Protein AF-A0A972JP50-F1 (afdb_monomer_lite)

Sequence (193 aa):
MHAWQLGQGEERIYRERMLDMGLFLNPLVVIGPYPIAALDPLHLPSHTYGLDEPPHYVSWYNQLKQEFVAARLLFHEAIEGSPFEDRGRRFADDGTQLIDTLDYPEFSIGVEKLRFSFRAAYGLLDKLAGFLNTYFKLERRPNQVGLRGIWYTDTRCRDTLASPFENRPNLALRGLYWLSFDILGHKGRSDLC

Foldseek 3Di:
DPALDQDDDPSNVLLQVCLQVLLECAPCSVVGSGSVRSYNPDDDPDDDDDPPGPPVLRVLVVVLRVLSVQLSVLLCQLPPDDPPVPPDADPVCPPPDDDDPVPPDDDHSSVVSNVVSVVSVQVSQQSVQVSLCVVVVLVDDSVLRGLQQSQANDSQQRPHGDPVNPPDPDPVVVVSNVVSCVVVNDDPGDPVD

pLDDT: mean 85.4, std 12.18, range [41.5, 98.19]

Secondary structure (DSSP, 8-state):
-------STHHHHHHHHHHHTT-SS-GGGGG---GGGSS----PPP----TT---HHHHHHHHHHHHHHHHHHHHHHHH-SS-GGG-PPPTTTTT------SS----SHHHHHHHHHHHHHHHHHHHHHHHHHHHTT----GGG-STTTTTBSSTTT--SB-TTTTT---HHHHHHHHHHHHHH------TT-

Radius of gyration: 20.79 Å; chains: 1; bounding box: 61×38×58 Å

Structure (mmCIF, N/CA/C/O backbone):
data_AF-A0A972JP50-F1
#
_entry.id   AF-A0A972JP50-F1
#
loop_
_atom_site.group_PDB
_atom_site.id
_atom_site.type_symbol
_atom_site.label_atom_id
_atom_site.label_alt_id
_atom_site.label_comp_id
_atom_site.label_asym_id
_atom_site.label_entity_id
_atom_site.label_seq_id
_atom_site.pdbx_PDB_ins_code
_atom_site.Cartn_x
_atom_site.Cartn_y
_atom_site.Cartn_z
_atom_site.occupancy
_atom_site.B_iso_or_equiv
_atom_site.auth_seq_id
_atom_site.auth_comp_id
_atom_site.auth_asym_id
_atom_site.auth_atom_id
_atom_site.pdbx_PDB_model_num
ATOM 1 N N . MET A 1 1 ? 17.670 -14.594 25.814 1.00 41.50 1 MET A N 1
ATOM 2 C CA . MET A 1 1 ? 17.067 -14.216 24.518 1.00 41.50 1 MET A CA 1
ATOM 3 C C . MET A 1 1 ? 15.830 -13.399 24.821 1.00 41.50 1 MET A C 1
ATOM 5 O O . MET A 1 1 ? 14.880 -13.957 25.354 1.00 41.50 1 MET A O 1
ATOM 9 N N . HIS A 1 2 ? 15.866 -12.084 24.601 1.00 48.12 2 HIS A N 1
ATOM 10 C CA . HIS A 1 2 ? 14.670 -11.258 24.750 1.00 48.12 2 HIS A CA 1
ATOM 11 C C . HIS A 1 2 ? 13.636 -11.742 23.731 1.00 48.12 2 HIS A C 1
ATOM 13 O O . HIS A 1 2 ? 13.900 -11.731 22.531 1.00 48.12 2 HIS A O 1
ATOM 19 N N . ALA A 1 3 ? 12.514 -12.260 24.228 1.00 59.72 3 ALA A N 1
ATOM 20 C CA . ALA A 1 3 ? 11.386 -12.652 23.400 1.00 59.72 3 ALA A CA 1
ATOM 21 C C . ALA A 1 3 ? 10.947 -11.448 22.556 1.00 59.72 3 ALA A C 1
ATOM 23 O O . ALA A 1 3 ? 10.990 -10.316 23.033 1.00 59.72 3 ALA A O 1
ATOM 24 N N . TRP A 1 4 ? 10.546 -11.685 21.311 1.00 72.12 4 TRP A N 1
ATOM 25 C CA . TRP A 1 4 ? 9.983 -10.671 20.423 1.00 72.12 4 TRP A CA 1
ATOM 26 C C . TRP A 1 4 ? 8.674 -10.151 21.033 1.00 72.12 4 TRP A C 1
ATOM 28 O O . TRP A 1 4 ? 7.616 -10.743 20.848 1.00 72.12 4 TRP A O 1
ATOM 38 N N . GLN A 1 5 ? 8.763 -9.114 21.866 1.00 80.94 5 GLN A N 1
ATOM 39 C CA . GLN A 1 5 ? 7.619 -8.561 22.584 1.00 80.94 5 GLN A CA 1
ATOM 40 C C . GLN A 1 5 ? 6.792 -7.686 21.639 1.00 80.94 5 GLN A C 1
ATOM 42 O O . GLN A 1 5 ? 7.334 -6.875 20.890 1.00 80.94 5 GLN A O 1
ATOM 47 N N . LEU A 1 6 ? 5.470 -7.832 21.707 1.00 88.19 6 LEU A N 1
ATOM 48 C CA . LEU A 1 6 ? 4.508 -7.070 20.903 1.00 88.19 6 LEU A CA 1
ATOM 49 C C . LEU A 1 6 ? 4.173 -5.694 21.508 1.00 88.19 6 LEU A C 1
ATOM 51 O O . LEU A 1 6 ? 3.247 -5.040 21.051 1.00 88.19 6 LEU A O 1
ATOM 55 N N . GLY A 1 7 ? 4.916 -5.247 22.522 1.00 90.00 7 GLY A N 1
ATOM 56 C CA . GLY A 1 7 ? 4.611 -4.025 23.266 1.00 90.00 7 GLY A CA 1
ATOM 57 C C . GLY A 1 7 ? 3.567 -4.243 24.366 1.00 90.00 7 GLY A C 1
ATOM 58 O O . GLY A 1 7 ? 3.364 -5.367 24.841 1.00 90.00 7 GLY A O 1
ATOM 59 N N . GLN A 1 8 ? 2.932 -3.154 24.806 1.00 89.81 8 GLN A N 1
ATOM 60 C CA . GLN A 1 8 ? 1.919 -3.131 25.871 1.00 89.81 8 GLN A CA 1
ATOM 61 C C . GLN A 1 8 ? 0.743 -2.218 25.488 1.00 89.81 8 GLN A C 1
ATOM 63 O O . GLN A 1 8 ? 0.894 -1.338 24.644 1.00 89.81 8 GLN A O 1
ATOM 68 N N . GLY A 1 9 ? -0.422 -2.418 26.116 1.00 91.44 9 GLY A N 1
ATOM 69 C CA . GLY A 1 9 ? -1.619 -1.602 25.870 1.00 91.44 9 GLY A CA 1
ATOM 70 C C . GLY A 1 9 ? -2.032 -1.586 24.395 1.00 91.44 9 GLY A C 1
ATOM 71 O O . GLY A 1 9 ? -2.027 -2.629 23.741 1.00 91.44 9 GLY A O 1
ATOM 72 N N . GLU A 1 10 ? -2.325 -0.393 23.877 1.00 89.25 10 GLU A N 1
ATOM 73 C CA . GLU A 1 10 ? -2.725 -0.148 22.482 1.00 89.25 10 GLU A CA 1
ATOM 74 C C . GLU A 1 10 ? -1.715 -0.700 21.464 1.00 89.25 10 GLU A C 1
ATOM 76 O O . GLU A 1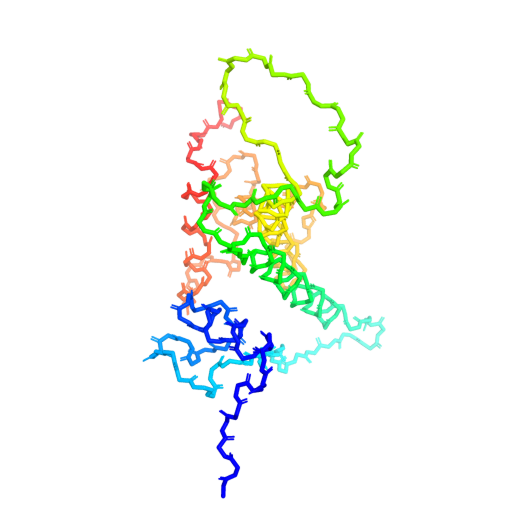 10 ? -2.100 -1.294 20.461 1.00 89.25 10 GLU A O 1
ATOM 81 N N . GLU A 1 11 ? -0.406 -0.592 21.733 1.00 91.56 11 GLU A N 1
ATOM 82 C CA . GLU A 1 11 ? 0.620 -1.103 20.814 1.00 91.56 11 GLU A CA 1
ATOM 83 C C . GLU A 1 11 ? 0.496 -2.618 20.627 1.00 91.56 11 GLU A C 1
ATOM 85 O O . GLU A 1 11 ? 0.613 -3.124 19.508 1.00 91.56 11 GLU A O 1
ATOM 90 N N . ARG A 1 12 ? 0.224 -3.342 21.716 1.00 93.44 12 ARG A N 1
ATOM 91 C CA . ARG A 1 12 ? 0.052 -4.792 21.672 1.00 93.44 12 ARG A CA 1
ATOM 92 C C . ARG A 1 12 ? -1.181 -5.175 20.867 1.00 93.44 12 ARG A C 1
ATOM 94 O O . ARG A 1 12 ? -1.077 -6.044 20.006 1.00 93.44 12 ARG A O 1
ATOM 101 N N . ILE A 1 13 ? -2.302 -4.496 21.105 1.00 92.81 13 ILE A N 1
ATOM 102 C CA . ILE A 1 13 ? -3.565 -4.722 20.388 1.00 92.81 13 ILE A CA 1
ATOM 103 C C . ILE A 1 13 ? -3.373 -4.470 18.888 1.00 92.81 13 ILE A C 1
ATOM 105 O O . ILE A 1 13 ? -3.767 -5.293 18.058 1.00 92.81 13 ILE A O 1
ATOM 109 N N . TYR A 1 14 ? -2.715 -3.363 18.536 1.00 94.44 14 TYR A N 1
ATOM 110 C CA . TYR A 1 14 ? -2.347 -3.036 17.164 1.00 94.44 14 TYR A CA 1
ATOM 111 C C . TYR A 1 14 ? -1.494 -4.129 16.523 1.00 94.44 14 TYR A C 1
ATOM 113 O O . TYR A 1 14 ? -1.844 -4.643 15.457 1.00 94.44 14 TYR A O 1
ATOM 121 N N . ARG A 1 15 ? -0.381 -4.508 17.163 1.00 95.06 15 ARG A N 1
ATOM 122 C CA . ARG A 1 15 ? 0.554 -5.476 16.586 1.00 95.06 15 ARG A CA 1
ATOM 123 C C . ARG A 1 15 ? -0.056 -6.867 16.463 1.00 95.06 15 ARG A C 1
ATOM 125 O O . ARG A 1 15 ? 0.128 -7.471 15.415 1.00 95.06 15 ARG A O 1
ATOM 132 N N . GLU A 1 16 ? -0.783 -7.354 17.470 1.00 94.12 16 GLU A N 1
ATOM 133 C CA . GLU A 1 16 ? -1.477 -8.652 17.420 1.00 94.12 16 GLU A CA 1
ATOM 134 C C . GLU A 1 16 ? -2.475 -8.683 16.255 1.00 94.12 16 GLU A C 1
ATOM 136 O O . GLU A 1 16 ? -2.397 -9.558 15.396 1.00 94.12 16 GLU A O 1
ATOM 141 N N . ARG A 1 17 ? -3.331 -7.660 16.134 1.00 94.31 17 ARG A N 1
ATOM 142 C CA . ARG A 1 17 ? -4.344 -7.608 15.071 1.00 94.31 17 ARG A CA 1
ATOM 143 C C . ARG A 1 17 ? -3.736 -7.508 13.673 1.00 94.31 17 ARG A C 1
ATOM 145 O O . ARG A 1 17 ? -4.178 -8.194 12.755 1.00 94.31 17 ARG A O 1
ATOM 152 N N . MET A 1 18 ? -2.741 -6.639 13.485 1.00 95.94 18 MET A N 1
ATOM 153 C CA . MET A 1 18 ? -2.089 -6.488 12.179 1.00 95.94 18 MET A CA 1
ATOM 154 C C . MET A 1 18 ? -1.290 -7.734 11.799 1.00 95.94 18 MET A C 1
ATOM 156 O O . MET A 1 18 ? -1.181 -8.052 10.616 1.00 95.94 18 MET A O 1
ATOM 160 N N . LEU A 1 19 ? -0.754 -8.449 12.788 1.00 95.81 19 LEU A N 1
ATOM 161 C CA . LEU A 1 19 ? -0.034 -9.696 12.587 1.00 95.81 19 LEU A CA 1
ATOM 162 C C . LEU A 1 19 ? -0.978 -10.830 12.174 1.00 95.81 19 LEU A C 1
ATOM 164 O O . LEU A 1 19 ? -0.665 -11.532 11.215 1.00 95.81 19 LEU A O 1
ATOM 168 N N . ASP A 1 20 ? -2.146 -10.948 12.811 1.00 94.75 20 ASP A N 1
ATOM 169 C CA . ASP A 1 20 ? -3.191 -11.910 12.428 1.00 94.75 20 ASP A CA 1
ATOM 170 C C . ASP A 1 20 ? -3.683 -11.693 10.989 1.00 94.75 20 ASP A C 1
ATOM 172 O O . ASP A 1 20 ? -4.023 -12.642 10.285 1.00 94.75 20 ASP A O 1
ATOM 176 N N . MET A 1 21 ? -3.672 -10.442 10.521 1.00 94.94 21 MET A N 1
ATOM 177 C CA . MET A 1 21 ? -4.019 -10.072 9.145 1.00 94.94 21 MET A CA 1
ATOM 178 C C . MET A 1 21 ? -2.833 -10.143 8.166 1.00 94.94 21 MET A C 1
ATOM 180 O O . MET A 1 21 ? -3.004 -9.865 6.981 1.00 94.94 21 MET A O 1
ATOM 184 N N . GLY A 1 22 ? -1.625 -10.474 8.634 1.00 95.81 22 GLY A N 1
ATOM 185 C CA . GLY A 1 22 ? -0.418 -10.540 7.804 1.00 95.81 22 GLY A CA 1
ATOM 186 C C . GLY A 1 22 ? 0.060 -9.185 7.263 1.00 95.81 22 GLY A C 1
ATOM 187 O O . GLY A 1 22 ? 0.781 -9.133 6.269 1.00 95.81 22 GLY A O 1
ATOM 188 N N . LEU A 1 23 ? -0.317 -8.074 7.900 1.00 96.12 23 LEU A N 1
ATOM 189 C CA . LEU A 1 23 ? -0.060 -6.711 7.428 1.00 96.12 23 LEU A CA 1
ATOM 190 C C . LEU A 1 23 ? 1.298 -6.164 7.893 1.00 96.12 23 LEU A C 1
ATOM 192 O O . LEU A 1 23 ? 1.413 -5.004 8.267 1.00 96.12 23 LEU A O 1
ATOM 196 N N . PHE A 1 24 ? 2.361 -6.961 7.861 1.00 96.75 24 PHE A N 1
ATOM 197 C CA . PHE A 1 24 ? 3.725 -6.485 8.119 1.00 96.75 24 PHE A CA 1
ATOM 198 C C . PHE A 1 24 ? 4.611 -6.703 6.898 1.00 96.75 24 PHE A C 1
ATOM 200 O O . PHE A 1 24 ? 4.511 -7.725 6.222 1.00 96.75 24 PHE A O 1
ATOM 207 N N . LEU A 1 25 ? 5.520 -5.762 6.622 1.00 94.88 25 LEU A N 1
ATOM 208 C CA . LEU A 1 25 ? 6.544 -5.903 5.583 1.00 94.88 25 LEU A CA 1
ATOM 209 C C . LEU A 1 25 ? 7.676 -6.810 6.079 1.00 94.88 25 LEU A C 1
ATOM 211 O O . LEU A 1 25 ? 8.845 -6.417 6.143 1.00 94.88 25 LEU A O 1
ATOM 215 N N . ASN A 1 26 ? 7.310 -8.034 6.448 1.00 94.88 26 ASN A N 1
ATOM 216 C CA . ASN A 1 26 ? 8.193 -9.075 6.933 1.00 94.88 26 ASN A CA 1
ATOM 217 C C . ASN A 1 26 ? 7.859 -10.382 6.213 1.00 94.88 26 ASN A C 1
ATOM 219 O O . ASN A 1 26 ? 6.747 -10.874 6.368 1.00 94.88 26 ASN A O 1
ATOM 223 N N . PRO A 1 27 ? 8.795 -10.997 5.474 1.00 91.44 27 PRO A N 1
ATOM 224 C CA . PRO A 1 27 ? 8.545 -12.278 4.810 1.00 91.44 27 PRO A CA 1
ATOM 225 C C . PRO A 1 27 ? 8.040 -13.386 5.749 1.00 91.44 27 PRO A C 1
ATOM 227 O O . PRO A 1 27 ? 7.358 -14.306 5.302 1.00 91.44 27 PRO A O 1
ATOM 230 N N . LEU A 1 28 ? 8.333 -13.292 7.051 1.00 93.38 28 LEU A N 1
ATOM 231 C CA . LEU A 1 28 ? 7.876 -14.250 8.056 1.00 93.38 28 LEU A CA 1
ATOM 232 C C . LEU A 1 28 ? 6.357 -14.219 8.296 1.00 93.38 28 LEU A C 1
ATOM 234 O O . LEU A 1 28 ? 5.845 -15.155 8.898 1.00 93.38 28 LEU A O 1
ATOM 238 N N . VAL A 1 29 ? 5.606 -13.223 7.808 1.00 94.00 29 VAL A N 1
ATOM 239 C CA . VAL A 1 29 ? 4.131 -13.252 7.916 1.00 94.00 29 VAL A CA 1
ATOM 240 C C . VAL A 1 29 ? 3.513 -14.435 7.165 1.00 94.00 29 VAL A C 1
ATOM 242 O O . VAL A 1 29 ? 2.449 -14.912 7.541 1.00 94.00 29 VAL A O 1
ATOM 245 N N . VAL A 1 30 ? 4.196 -14.955 6.137 1.00 90.19 30 VAL A N 1
ATOM 246 C CA . VAL A 1 30 ? 3.706 -16.070 5.307 1.00 90.19 30 VAL A CA 1
ATOM 247 C C . VAL A 1 30 ? 3.638 -17.388 6.087 1.00 90.19 30 VAL A C 1
ATOM 249 O O . VAL A 1 30 ? 2.844 -18.259 5.747 1.00 90.19 30 VAL A O 1
ATOM 252 N N . ILE A 1 31 ? 4.459 -17.549 7.129 1.00 92.25 31 ILE A N 1
ATOM 253 C CA . ILE A 1 31 ? 4.502 -18.783 7.929 1.00 92.25 31 ILE A CA 1
ATOM 254 C C . ILE A 1 31 ? 3.547 -18.759 9.131 1.00 92.25 31 ILE A C 1
ATOM 256 O O . ILE A 1 31 ? 3.319 -19.808 9.728 1.00 92.25 31 ILE A O 1
ATOM 260 N N . GLY A 1 32 ? 2.990 -17.598 9.486 1.00 90.56 32 GLY A N 1
ATOM 261 C CA . GLY A 1 32 ? 2.004 -17.452 10.558 1.00 90.56 32 GLY A CA 1
ATOM 262 C C . GLY A 1 32 ? 2.223 -16.224 11.452 1.00 90.56 32 GLY A C 1
ATOM 263 O O . GLY A 1 32 ? 3.230 -15.520 11.312 1.00 90.56 32 GLY A O 1
ATOM 264 N N . PRO A 1 33 ? 1.303 -15.973 12.404 1.00 93.19 33 PRO A N 1
ATOM 265 C CA . PRO A 1 33 ? 1.302 -14.788 13.260 1.00 93.19 33 PRO A CA 1
ATOM 266 C C . PRO A 1 33 ? 2.293 -14.915 14.430 1.00 93.19 33 PRO A C 1
ATOM 268 O O . PRO A 1 33 ? 1.947 -14.828 15.607 1.00 93.19 33 PRO A O 1
ATOM 271 N N . TYR A 1 34 ? 3.568 -15.149 14.119 1.00 94.19 34 TYR A N 1
ATOM 272 C CA . TYR A 1 34 ? 4.623 -15.217 15.128 1.00 94.19 34 TYR A CA 1
ATOM 273 C C . TYR A 1 34 ? 5.101 -13.812 15.509 1.00 94.19 34 TYR A C 1
ATOM 275 O O . TYR A 1 34 ? 5.350 -13.006 14.613 1.00 94.19 34 TYR A O 1
ATOM 283 N N . PRO A 1 35 ? 5.350 -13.504 16.797 1.00 94.31 35 PRO A N 1
ATOM 284 C CA . PRO A 1 35 ? 5.738 -12.153 17.213 1.00 94.31 35 PRO A CA 1
ATOM 285 C C . PRO A 1 35 ? 6.988 -11.571 16.530 1.00 94.31 35 PRO A C 1
ATOM 287 O O . PRO A 1 35 ? 7.101 -10.358 16.373 1.00 94.31 35 PRO A O 1
ATOM 290 N N . ILE A 1 36 ? 7.907 -12.421 16.056 1.00 93.62 36 ILE A N 1
ATOM 291 C CA . ILE A 1 36 ? 9.072 -12.016 15.247 1.00 93.62 36 ILE A CA 1
ATOM 292 C C . ILE A 1 36 ? 8.685 -11.370 13.902 1.00 93.62 36 ILE A C 1
ATOM 294 O O . ILE A 1 36 ? 9.459 -10.601 13.332 1.00 93.62 36 ILE A O 1
ATOM 298 N N . ALA A 1 37 ? 7.490 -11.669 13.388 1.00 94.88 37 ALA A N 1
ATOM 299 C CA . ALA A 1 37 ? 6.976 -11.136 12.136 1.00 94.88 37 ALA A CA 1
ATOM 300 C C . ALA A 1 37 ? 6.311 -9.753 12.288 1.00 94.88 37 ALA A C 1
ATOM 302 O O . ALA A 1 37 ? 6.106 -9.083 11.281 1.00 94.88 37 ALA A O 1
ATOM 303 N N . ALA A 1 38 ? 6.050 -9.278 13.516 1.00 95.31 38 ALA A N 1
ATOM 304 C CA . ALA A 1 38 ? 5.397 -7.991 13.803 1.00 95.31 38 ALA A CA 1
ATOM 305 C C . ALA A 1 38 ? 6.344 -6.775 13.696 1.00 95.31 38 ALA A C 1
ATOM 307 O O . ALA A 1 38 ? 6.401 -5.922 14.586 1.00 95.31 38 ALA A O 1
ATOM 308 N N . LEU A 1 39 ? 7.136 -6.729 12.624 1.00 93.25 39 LEU A N 1
ATOM 309 C CA . LEU A 1 39 ? 8.136 -5.703 12.313 1.00 93.25 39 LEU A CA 1
ATOM 310 C C . LEU A 1 39 ? 8.134 -5.437 10.802 1.00 93.25 39 LEU A C 1
ATOM 312 O O . LEU A 1 39 ? 7.674 -6.274 10.040 1.00 93.25 39 LEU A O 1
ATOM 316 N N . ASP A 1 40 ? 8.726 -4.334 10.341 1.00 94.44 40 ASP A N 1
ATOM 317 C CA . ASP A 1 40 ? 8.854 -4.019 8.905 1.00 94.44 40 ASP A CA 1
ATOM 318 C C . ASP A 1 40 ? 10.334 -4.018 8.440 1.00 94.44 40 ASP A C 1
ATOM 320 O O . ASP A 1 40 ? 10.851 -2.979 7.998 1.00 94.44 40 ASP A O 1
ATOM 324 N N . PRO A 1 41 ? 11.070 -5.149 8.558 1.00 92.19 41 PRO A N 1
ATOM 325 C CA . PRO A 1 41 ? 12.515 -5.201 8.324 1.00 92.19 41 PRO A CA 1
ATOM 326 C C . PRO A 1 41 ? 12.908 -5.114 6.847 1.00 92.19 41 PRO A C 1
ATOM 328 O O . PRO A 1 41 ? 14.085 -4.909 6.557 1.00 92.19 41 PRO A O 1
ATOM 331 N N . LEU A 1 42 ? 11.962 -5.276 5.913 1.00 89.38 42 LEU A N 1
ATOM 332 C CA . LEU A 1 42 ? 12.261 -5.310 4.484 1.00 89.38 42 LEU A CA 1
ATOM 333 C C . LEU A 1 42 ? 13.047 -4.054 4.089 1.00 89.38 42 LEU A C 1
ATOM 335 O O . LEU A 1 42 ? 12.571 -2.931 4.283 1.00 89.38 42 LEU A O 1
ATOM 339 N N . HIS A 1 43 ? 14.230 -4.228 3.516 1.00 85.44 43 HIS A N 1
ATOM 340 C CA . HIS A 1 43 ? 15.067 -3.149 3.006 1.00 85.44 43 HIS A CA 1
ATOM 341 C C . HIS A 1 43 ? 15.440 -3.417 1.551 1.00 85.44 43 HIS A C 1
ATOM 343 O O . HIS A 1 43 ? 15.375 -4.550 1.071 1.00 85.44 43 HIS A O 1
ATOM 349 N N . LEU A 1 44 ? 15.845 -2.363 0.849 1.00 86.31 44 LEU A N 1
ATOM 350 C CA . LEU A 1 44 ? 16.344 -2.494 -0.509 1.00 86.31 44 LEU A CA 1
ATOM 351 C C . LEU A 1 44 ? 17.648 -3.325 -0.498 1.00 86.31 44 LEU A C 1
ATOM 353 O O . LEU A 1 44 ? 18.532 -3.028 0.314 1.00 86.31 44 LEU A O 1
ATOM 357 N N . PRO A 1 45 ? 17.795 -4.355 -1.354 1.00 84.06 45 PRO A N 1
ATOM 358 C CA . PRO A 1 45 ? 19.054 -5.083 -1.510 1.00 84.06 45 PRO A CA 1
ATOM 359 C C . PRO A 1 45 ? 20.197 -4.167 -1.963 1.00 84.06 45 PRO A C 1
ATOM 361 O O . PRO A 1 45 ? 19.963 -3.044 -2.417 1.00 84.06 45 PRO A O 1
ATOM 364 N N . SER A 1 46 ? 21.439 -4.649 -1.884 1.00 85.06 46 SER A N 1
ATOM 365 C CA . SER A 1 46 ? 22.603 -3.929 -2.412 1.00 85.06 46 SER A CA 1
ATOM 366 C C . SER A 1 46 ? 22.392 -3.540 -3.879 1.00 85.06 46 SER A C 1
ATOM 368 O O . SER A 1 46 ? 21.999 -4.362 -4.705 1.00 85.06 46 SER A O 1
ATOM 370 N N . HIS A 1 47 ? 22.649 -2.275 -4.188 1.00 83.62 47 HIS A N 1
ATOM 371 C CA . HIS A 1 47 ? 22.467 -1.675 -5.505 1.00 83.62 47 HIS A CA 1
ATOM 372 C C . HIS A 1 47 ? 23.566 -0.638 -5.738 1.00 83.62 47 HIS A C 1
ATOM 374 O O . HIS A 1 47 ? 24.220 -0.188 -4.796 1.00 83.62 47 HIS A O 1
ATOM 380 N N . THR A 1 48 ? 23.781 -0.284 -7.000 1.00 86.00 48 THR A N 1
ATOM 381 C CA . THR A 1 48 ? 24.795 0.684 -7.417 1.00 86.00 48 THR A CA 1
ATOM 382 C C . THR A 1 48 ? 24.139 1.946 -7.964 1.00 86.00 48 THR A C 1
ATOM 384 O O . THR A 1 48 ? 23.028 1.900 -8.494 1.00 86.00 48 THR A O 1
ATOM 387 N N . TYR A 1 49 ? 24.849 3.063 -7.830 1.00 85.88 49 TYR A N 1
ATOM 388 C CA . TYR A 1 49 ? 24.491 4.363 -8.389 1.00 85.88 49 TYR A CA 1
ATOM 389 C C . TYR A 1 49 ? 25.620 4.861 -9.287 1.00 85.88 49 TYR A C 1
ATOM 391 O O . TYR A 1 49 ? 26.781 4.478 -9.100 1.00 85.88 49 TYR A O 1
ATOM 399 N N . GLY A 1 50 ? 25.288 5.726 -10.243 1.00 86.56 50 GLY A N 1
ATOM 400 C CA . GLY A 1 50 ? 26.286 6.605 -10.849 1.00 86.56 50 GLY A CA 1
ATOM 401 C C . GLY A 1 50 ? 26.910 7.539 -9.803 1.00 86.56 50 GLY A C 1
ATOM 402 O O . GLY A 1 50 ? 26.294 7.826 -8.781 1.00 86.56 50 GLY A O 1
ATOM 403 N N . LEU A 1 51 ? 28.127 8.030 -10.055 1.00 85.00 51 LEU A N 1
ATOM 404 C CA . LEU A 1 51 ? 28.843 8.910 -9.115 1.00 85.00 51 LEU A CA 1
ATOM 405 C C . LEU A 1 51 ? 28.058 10.186 -8.765 1.00 85.00 51 LEU A C 1
ATOM 407 O O . LEU A 1 51 ? 28.072 10.609 -7.614 1.00 85.00 51 LEU A O 1
ATOM 411 N N . ASP A 1 52 ? 27.335 10.743 -9.739 1.00 89.50 52 ASP A N 1
ATOM 412 C CA . ASP A 1 52 ? 26.528 11.961 -9.586 1.00 89.50 52 ASP A CA 1
ATOM 413 C C . ASP A 1 52 ? 25.026 11.668 -9.415 1.00 89.50 52 ASP A C 1
ATOM 415 O O . ASP A 1 52 ? 24.189 12.571 -9.451 1.00 89.50 52 ASP A O 1
ATOM 419 N N . GLU A 1 53 ? 24.652 10.395 -9.267 1.00 86.56 53 GLU A N 1
ATOM 420 C CA . GLU A 1 53 ? 23.257 9.983 -9.163 1.00 86.56 53 GLU A CA 1
ATOM 421 C C . GLU A 1 53 ? 22.814 9.975 -7.691 1.00 86.56 53 GLU A C 1
ATOM 423 O O . GLU A 1 53 ? 23.384 9.244 -6.876 1.00 86.56 53 GLU A O 1
ATOM 428 N N . PRO A 1 54 ? 21.781 10.752 -7.308 1.00 86.44 54 PRO A N 1
ATOM 429 C CA . PRO A 1 54 ? 21.274 10.715 -5.943 1.00 86.44 54 PRO A CA 1
ATOM 430 C C . PRO A 1 54 ? 20.691 9.327 -5.624 1.00 86.44 54 PRO A C 1
ATOM 432 O O . PRO A 1 54 ? 20.214 8.642 -6.538 1.00 86.44 54 PRO A O 1
ATOM 435 N N . PRO A 1 55 ? 20.636 8.923 -4.336 1.00 87.06 55 PRO A N 1
ATOM 436 C CA . PRO A 1 55 ? 20.179 7.599 -3.918 1.00 87.06 55 PRO A CA 1
ATOM 437 C C . PRO A 1 55 ? 18.647 7.443 -3.994 1.00 87.06 55 PRO A C 1
ATOM 439 O O . PRO A 1 55 ? 17.945 7.204 -3.009 1.00 87.06 55 PRO A O 1
ATOM 442 N N . HIS A 1 56 ? 18.096 7.624 -5.188 1.00 88.38 56 HIS A N 1
ATOM 443 C CA . HIS A 1 56 ? 16.669 7.750 -5.442 1.00 88.38 56 HIS A CA 1
ATOM 444 C C . HIS A 1 56 ? 15.907 6.441 -5.191 1.00 88.38 56 HIS A C 1
ATOM 446 O O . HIS A 1 56 ? 14.749 6.506 -4.783 1.00 88.38 56 HIS A O 1
ATOM 452 N N . TYR A 1 57 ? 16.528 5.260 -5.333 1.00 90.88 57 TYR A N 1
ATOM 453 C CA . TYR A 1 57 ? 15.870 3.997 -4.969 1.00 90.88 57 TYR A CA 1
ATOM 454 C C . TYR A 1 57 ? 15.602 3.902 -3.469 1.00 90.88 57 TYR A C 1
ATOM 456 O O . TYR A 1 57 ? 14.534 3.444 -3.073 1.00 90.88 57 TYR A O 1
ATOM 464 N N . VAL A 1 58 ? 16.534 4.371 -2.633 1.00 90.50 58 VAL A N 1
ATOM 465 C CA . VAL A 1 58 ? 16.335 4.426 -1.177 1.00 90.50 58 VAL A CA 1
ATOM 466 C C . VAL A 1 58 ? 15.203 5.392 -0.835 1.00 90.50 58 VAL A C 1
ATOM 468 O O . VAL A 1 58 ? 14.358 5.064 -0.008 1.00 90.50 58 VAL A O 1
ATOM 471 N N . SER A 1 59 ? 15.137 6.543 -1.512 1.00 91.00 59 SER A N 1
ATOM 472 C CA . SER A 1 59 ? 14.046 7.512 -1.336 1.00 91.00 59 SER A CA 1
ATOM 473 C C . SER A 1 59 ? 12.674 6.904 -1.662 1.00 91.00 59 SER A C 1
ATOM 475 O O . SER A 1 59 ? 11.783 6.902 -0.810 1.00 91.00 59 SER A O 1
ATOM 477 N N . TRP A 1 60 ? 12.532 6.292 -2.846 1.00 92.38 60 TRP A N 1
ATOM 478 C CA . TRP A 1 60 ? 11.318 5.570 -3.246 1.00 92.38 60 TRP A CA 1
ATOM 479 C C . TRP A 1 60 ? 10.916 4.515 -2.222 1.00 92.38 60 TRP A C 1
ATOM 481 O O . TRP A 1 60 ? 9.759 4.422 -1.818 1.00 92.38 60 TRP A O 1
ATOM 491 N N . TYR A 1 61 ? 11.889 3.714 -1.805 1.00 92.62 61 TYR A N 1
ATOM 492 C CA . TYR A 1 61 ? 11.658 2.596 -0.916 1.00 92.62 61 TYR A CA 1
ATOM 493 C C . TYR A 1 61 ? 11.232 3.054 0.489 1.00 92.62 61 TYR A C 1
ATOM 495 O O . TYR A 1 61 ? 10.294 2.499 1.062 1.00 92.62 61 TYR A O 1
ATOM 503 N N . ASN A 1 62 ? 11.848 4.115 1.016 1.00 92.75 62 ASN A N 1
ATOM 504 C CA . ASN A 1 62 ? 11.449 4.736 2.280 1.00 92.75 62 ASN A CA 1
ATOM 505 C C . ASN A 1 62 ? 10.021 5.280 2.216 1.00 92.75 62 ASN A C 1
ATOM 507 O O . ASN A 1 62 ? 9.238 5.049 3.136 1.00 92.75 62 ASN A O 1
ATOM 511 N N . GLN A 1 63 ? 9.670 5.955 1.120 1.00 94.62 63 GLN A N 1
ATOM 512 C CA . GLN A 1 63 ? 8.327 6.487 0.924 1.00 94.62 63 GLN A CA 1
ATOM 513 C C . GLN A 1 63 ? 7.278 5.369 0.862 1.00 94.62 63 GLN A C 1
ATOM 515 O O . GLN A 1 63 ? 6.284 5.427 1.583 1.00 94.62 63 GLN A O 1
ATOM 520 N N . LEU A 1 64 ? 7.521 4.327 0.060 1.00 95.62 64 LEU A N 1
ATOM 521 C CA . LEU A 1 64 ? 6.636 3.162 -0.046 1.00 95.62 64 LEU A CA 1
ATOM 522 C C . LEU A 1 64 ? 6.407 2.500 1.318 1.00 95.62 64 LEU A C 1
ATOM 524 O O . LEU A 1 64 ? 5.271 2.197 1.680 1.00 95.62 64 LEU A O 1
ATOM 528 N N . LYS A 1 65 ? 7.475 2.313 2.103 1.00 95.44 65 LYS A N 1
ATOM 529 C CA . LYS A 1 65 ? 7.369 1.743 3.451 1.00 95.44 65 LYS A CA 1
ATOM 530 C C . LYS A 1 65 ? 6.568 2.627 4.392 1.00 95.44 65 LYS A C 1
ATOM 532 O O . LYS A 1 65 ? 5.676 2.127 5.071 1.00 95.44 65 LYS A O 1
ATOM 537 N N . GLN A 1 66 ? 6.878 3.919 4.439 1.00 96.38 66 GLN A N 1
ATOM 538 C CA . GLN A 1 66 ? 6.222 4.838 5.363 1.00 96.38 66 GLN A CA 1
ATOM 539 C C . GLN A 1 66 ? 4.726 4.955 5.062 1.00 96.38 66 GLN A C 1
ATOM 541 O O . GLN A 1 66 ? 3.907 4.949 5.977 1.00 96.38 66 GLN A O 1
ATOM 546 N N . GLU A 1 67 ? 4.361 5.014 3.783 1.00 97.56 67 GLU A N 1
ATOM 547 C CA . GLU A 1 67 ? 2.964 5.082 3.363 1.00 97.56 67 GLU A CA 1
ATOM 548 C C . GLU A 1 67 ? 2.206 3.777 3.616 1.00 97.56 67 GLU A C 1
ATOM 550 O O . GLU A 1 67 ? 1.046 3.829 4.021 1.00 97.56 67 GLU A O 1
ATOM 555 N N . PHE A 1 68 ? 2.849 2.614 3.462 1.00 97.69 68 PHE A N 1
ATOM 556 C CA . PHE A 1 68 ? 2.256 1.337 3.865 1.00 97.69 68 PHE A CA 1
AT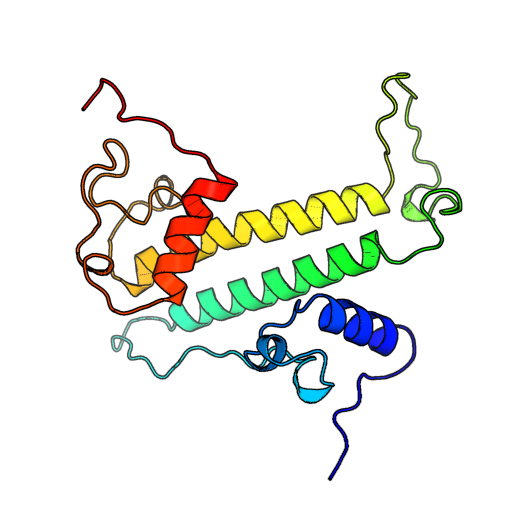OM 557 C C . PHE A 1 68 ? 1.972 1.295 5.369 1.00 97.69 68 PHE A C 1
ATOM 559 O O . PHE A 1 68 ? 0.862 0.959 5.780 1.00 97.69 68 PHE A O 1
ATOM 566 N N . VAL A 1 69 ? 2.948 1.689 6.194 1.00 97.25 69 VAL A N 1
ATOM 567 C CA . VAL A 1 69 ? 2.781 1.746 7.654 1.00 97.25 69 VAL A CA 1
ATOM 568 C C . VAL A 1 69 ? 1.670 2.728 8.039 1.00 97.25 69 VAL A C 1
ATOM 570 O O . VAL A 1 69 ? 0.858 2.416 8.908 1.00 97.25 69 VAL A O 1
ATOM 573 N N . ALA A 1 70 ? 1.584 3.881 7.369 1.00 97.81 70 ALA A N 1
ATOM 574 C CA . ALA A 1 70 ? 0.520 4.856 7.593 1.00 97.81 70 ALA A CA 1
ATOM 575 C C . ALA A 1 70 ? -0.865 4.313 7.198 1.00 97.81 70 ALA A C 1
ATOM 577 O O . ALA A 1 70 ? -1.817 4.449 7.965 1.00 97.81 70 ALA A O 1
ATOM 578 N N . ALA A 1 71 ? -0.981 3.654 6.039 1.00 98.19 71 ALA A N 1
ATOM 579 C CA . ALA A 1 71 ? -2.222 3.021 5.597 1.00 98.19 71 ALA A CA 1
ATOM 580 C C . ALA A 1 71 ? -2.685 1.946 6.591 1.00 98.19 71 ALA A C 1
ATOM 582 O O . ALA A 1 71 ? -3.856 1.908 6.967 1.00 98.19 71 ALA A O 1
ATOM 583 N N . ARG A 1 72 ? -1.750 1.119 7.071 1.00 97.38 72 ARG A N 1
ATOM 584 C CA . ARG A 1 72 ? -2.001 0.095 8.088 1.00 97.38 72 ARG A CA 1
ATOM 585 C C . ARG A 1 72 ? -2.491 0.686 9.409 1.00 97.38 72 ARG A C 1
ATOM 587 O O . ARG A 1 72 ? -3.440 0.163 9.986 1.00 97.38 72 ARG A O 1
ATOM 594 N N . LEU A 1 73 ? -1.874 1.771 9.879 1.00 96.19 73 LEU A N 1
ATOM 595 C CA . LEU A 1 73 ? -2.296 2.443 11.108 1.00 96.19 73 LEU A CA 1
ATOM 596 C C . LEU A 1 73 ? -3.708 3.028 10.966 1.00 96.19 73 LEU A C 1
ATOM 598 O O . LEU A 1 73 ? -4.559 2.764 11.808 1.00 96.19 73 LEU A O 1
ATOM 602 N N . LEU A 1 74 ? -3.992 3.738 9.869 1.00 95.44 74 LEU A N 1
ATOM 603 C CA . LEU A 1 74 ? -5.333 4.268 9.588 1.00 95.44 74 LEU A CA 1
ATOM 604 C C . LEU A 1 74 ? -6.387 3.160 9.533 1.00 95.44 74 LEU A C 1
ATOM 606 O O . LEU A 1 74 ? -7.492 3.326 10.046 1.00 95.44 74 LEU A O 1
ATOM 610 N N . PHE A 1 75 ? -6.045 2.026 8.919 1.00 96.19 75 PHE A N 1
ATOM 611 C CA . PHE A 1 75 ? -6.916 0.860 8.878 1.00 96.19 75 PHE A CA 1
ATOM 612 C C . PHE A 1 75 ? -7.195 0.327 10.284 1.00 96.19 75 PHE A C 1
ATOM 614 O O . PHE A 1 75 ? -8.359 0.134 10.627 1.00 96.19 75 PHE A O 1
ATOM 621 N N . HIS A 1 76 ? -6.159 0.154 11.109 1.00 94.25 76 HIS A N 1
ATOM 622 C CA . HIS A 1 76 ? -6.320 -0.261 12.498 1.00 94.25 76 HIS A CA 1
ATOM 623 C C . HIS A 1 76 ? -7.238 0.686 13.275 1.00 94.25 76 HIS A C 1
ATOM 625 O O . HIS A 1 76 ? -8.229 0.227 13.830 1.00 94.25 76 HIS A O 1
ATOM 631 N N . GLU A 1 77 ? -6.978 1.993 13.239 1.00 90.75 77 GLU A N 1
ATOM 632 C CA . GLU A 1 77 ? -7.778 3.002 13.945 1.00 90.75 77 GLU A CA 1
ATOM 633 C C . GLU A 1 77 ? -9.243 3.053 13.476 1.00 90.75 77 GLU A C 1
ATOM 635 O O . GLU A 1 77 ? -10.127 3.466 14.233 1.00 90.75 77 GLU A O 1
ATOM 640 N N . ALA A 1 78 ? -9.500 2.681 12.216 1.00 90.12 78 ALA A N 1
ATOM 641 C CA . ALA A 1 78 ? -10.837 2.618 11.631 1.00 90.12 78 ALA A CA 1
ATOM 642 C C . ALA A 1 78 ? -11.642 1.399 12.104 1.00 90.12 78 ALA A C 1
ATOM 644 O O . ALA A 1 78 ? -12.871 1.471 12.215 1.00 90.12 78 ALA A O 1
ATOM 645 N N . ILE A 1 79 ? -10.962 0.278 12.360 1.00 86.88 79 ILE A N 1
ATOM 646 C CA . ILE A 1 79 ? -11.579 -0.968 12.840 1.00 86.88 79 ILE A CA 1
ATOM 647 C C . ILE A 1 79 ? -11.488 -1.127 14.360 1.00 86.88 79 ILE A C 1
ATOM 649 O O . ILE A 1 79 ? -12.157 -1.980 14.932 1.00 86.88 79 ILE A O 1
ATOM 653 N N . GLU A 1 80 ? -10.657 -0.324 15.015 1.00 78.31 80 GLU A N 1
ATOM 654 C CA . GLU A 1 80 ? -10.559 -0.226 16.459 1.00 78.31 80 GLU A CA 1
ATOM 655 C C . GLU A 1 80 ? -11.760 0.539 17.017 1.00 78.31 80 GLU A C 1
ATOM 657 O O . GLU A 1 80 ? -11.980 1.713 16.724 1.00 78.31 80 GLU A O 1
ATOM 662 N N . GLY A 1 81 ? -12.583 -0.165 17.785 1.00 63.38 81 GLY A N 1
ATOM 663 C CA . GLY A 1 81 ? -13.792 0.345 18.415 1.00 63.38 81 GLY A CA 1
ATOM 664 C C . GLY A 1 81 ? -14.697 -0.807 18.840 1.00 63.38 81 GLY A C 1
ATOM 665 O O . GLY A 1 81 ? -14.497 -1.950 18.423 1.00 63.38 81 GLY A O 1
ATOM 666 N N . SER A 1 82 ? -15.695 -0.498 19.663 1.00 51.34 82 SER A N 1
ATOM 667 C CA . SER A 1 82 ? -16.871 -1.342 19.882 1.00 51.34 82 SER A CA 1
ATOM 668 C C . SER A 1 82 ? -17.525 -1.724 18.532 1.00 51.34 82 SER A C 1
ATOM 670 O O . SER A 1 82 ? -17.243 -1.076 17.510 1.00 51.34 82 SER A O 1
ATOM 672 N N . PRO A 1 83 ? -18.342 -2.801 18.472 1.00 52.75 83 PRO A N 1
ATOM 673 C CA . PRO A 1 83 ? -19.054 -3.214 17.256 1.00 52.75 83 PRO A CA 1
ATOM 674 C C . PRO A 1 83 ? -19.680 -2.013 16.537 1.00 52.75 83 PRO A C 1
ATOM 676 O O . PRO A 1 83 ? -20.019 -1.040 17.198 1.00 52.75 83 PRO A O 1
ATOM 679 N N . PHE A 1 84 ? -19.833 -2.054 15.208 1.00 51.53 84 PHE A N 1
ATOM 680 C CA . PHE A 1 84 ? -20.374 -0.931 14.414 1.00 51.53 84 PHE A CA 1
ATOM 681 C C . PHE A 1 84 ? -21.631 -0.280 15.033 1.00 51.53 84 PHE A C 1
ATOM 683 O O . PHE A 1 84 ? -21.782 0.934 14.973 1.00 51.53 84 PHE A O 1
ATOM 690 N N . GLU A 1 85 ? -22.464 -1.072 15.708 1.00 47.50 85 GLU A N 1
ATOM 691 C CA . GLU A 1 85 ? -23.692 -0.653 16.399 1.00 47.50 85 GLU A CA 1
ATOM 692 C C . GLU A 1 85 ? -23.473 0.134 17.709 1.00 47.50 85 GLU A C 1
ATOM 694 O O . GLU A 1 85 ? -24.358 0.865 18.140 1.00 47.50 85 GLU A O 1
ATOM 699 N N . ASP A 1 86 ? -22.303 0.012 18.335 1.00 48.75 86 ASP A N 1
ATOM 700 C CA . ASP A 1 86 ? -21.958 0.570 19.652 1.00 48.75 86 ASP A CA 1
ATOM 701 C C . ASP A 1 86 ? -20.792 1.579 19.560 1.00 48.75 86 ASP A C 1
ATOM 703 O O . ASP A 1 86 ? -20.199 2.002 20.558 1.00 48.75 86 ASP A O 1
ATOM 707 N N . ARG A 1 87 ? -20.441 2.001 18.335 1.00 59.88 87 ARG A N 1
ATOM 708 C CA . ARG A 1 87 ? -19.554 3.144 18.094 1.00 59.88 87 ARG A CA 1
ATOM 709 C C . ARG A 1 87 ? -20.318 4.421 18.430 1.00 59.88 87 ARG A C 1
ATOM 711 O O . ARG A 1 87 ? -20.899 5.061 17.557 1.00 59.88 87 ARG A O 1
ATOM 718 N N . GLY A 1 88 ? -20.315 4.817 19.701 1.00 54.34 88 GLY A N 1
ATOM 719 C CA . GLY A 1 88 ? -20.679 6.186 20.066 1.00 54.34 88 GLY A CA 1
ATOM 720 C C . GLY A 1 88 ? -19.924 7.186 19.177 1.00 54.34 88 GLY A C 1
ATOM 721 O O . GLY A 1 88 ? -18.791 6.912 18.761 1.00 54.34 88 GLY A O 1
ATOM 722 N N . ARG A 1 89 ? -20.553 8.327 18.849 1.00 59.09 89 ARG A N 1
ATOM 723 C CA . ARG A 1 89 ? -19.899 9.387 18.061 1.00 59.09 89 ARG A CA 1
ATOM 724 C C . ARG A 1 89 ? -18.539 9.691 18.683 1.00 59.09 89 ARG A C 1
ATOM 726 O O . ARG A 1 89 ? -18.442 9.931 19.886 1.00 59.09 89 ARG A O 1
ATOM 733 N N . ARG A 1 90 ? -17.475 9.614 17.880 1.00 69.38 90 ARG A N 1
ATOM 734 C CA . ARG A 1 90 ? -16.147 10.002 18.361 1.00 69.38 90 ARG A CA 1
ATOM 735 C C . ARG A 1 90 ? -16.129 11.513 18.548 1.00 69.38 90 ARG A C 1
ATOM 737 O O . ARG A 1 90 ? -16.814 12.220 17.821 1.00 69.38 90 ARG A O 1
ATOM 744 N N . PHE A 1 91 ? -15.242 12.008 19.411 1.00 78.75 91 PHE A N 1
ATOM 745 C CA . PHE A 1 91 ? -15.080 13.451 19.636 1.00 78.75 91 PHE A CA 1
ATOM 746 C C . PHE A 1 91 ? -14.854 14.258 18.340 1.00 78.75 91 PHE A C 1
ATOM 748 O O . PHE A 1 91 ? -15.182 15.435 18.274 1.00 78.75 91 PHE A O 1
ATOM 755 N N . ALA A 1 92 ? -14.275 13.637 17.304 1.00 80.38 92 ALA A N 1
ATOM 756 C CA . ALA A 1 92 ? -14.050 14.264 16.001 1.00 80.38 92 ALA A CA 1
ATOM 757 C C . ALA A 1 92 ? -15.340 14.439 15.176 1.00 80.38 92 ALA A C 1
ATOM 759 O O . ALA A 1 92 ? -15.383 15.293 14.296 1.00 80.38 92 ALA A O 1
ATOM 760 N N . ASP A 1 93 ? -16.373 13.644 15.457 1.00 82.38 93 ASP A N 1
ATOM 761 C CA . ASP A 1 93 ? -17.692 13.738 14.830 1.00 82.38 93 ASP A CA 1
ATOM 762 C C . ASP A 1 93 ? -18.637 14.666 15.628 1.00 82.38 93 ASP A C 1
ATOM 764 O O . ASP A 1 93 ? -19.724 15.015 15.150 1.00 82.38 93 ASP A O 1
ATOM 768 N N . ASP A 1 94 ? -18.239 15.104 16.829 1.00 80.56 94 ASP A N 1
ATOM 769 C CA . ASP A 1 94 ? -19.038 15.994 17.672 1.00 80.56 94 ASP A CA 1
ATOM 770 C C . ASP A 1 94 ? -19.234 17.357 16.997 1.00 80.56 94 ASP A C 1
ATOM 772 O O . ASP A 1 94 ? -18.299 17.996 16.520 1.00 80.56 94 ASP A O 1
ATOM 776 N N . GLY A 1 95 ? -20.487 17.809 16.930 1.00 79.62 95 GLY A N 1
ATOM 777 C CA . GLY A 1 95 ? -20.849 19.050 16.238 1.00 79.62 95 GLY A CA 1
ATOM 778 C C . GLY A 1 95 ? -20.867 18.956 14.706 1.00 79.62 95 GLY A C 1
ATOM 779 O O . GLY A 1 95 ? -21.267 19.921 14.056 1.00 79.62 95 GLY A O 1
ATOM 780 N N . THR A 1 96 ? -20.523 17.804 14.117 1.00 83.75 96 THR A N 1
ATOM 781 C CA . THR A 1 96 ? -20.659 17.583 12.671 1.00 83.75 96 THR A CA 1
ATOM 782 C C . THR A 1 96 ? -22.122 17.294 12.330 1.00 83.75 96 THR A C 1
ATOM 784 O O . THR A 1 96 ? -22.680 16.249 12.678 1.00 83.75 96 THR A O 1
ATOM 787 N N . GLN A 1 97 ? -22.772 18.252 11.669 1.00 81.44 97 GLN A N 1
ATOM 788 C CA . GLN A 1 97 ? -24.146 18.113 11.194 1.00 81.44 97 GLN A CA 1
ATOM 789 C C . GLN A 1 97 ? -24.148 17.462 9.811 1.00 81.44 97 GLN A C 1
ATOM 791 O O . GLN A 1 97 ? -23.753 18.079 8.825 1.00 81.44 97 GLN A O 1
ATOM 796 N N . LEU A 1 98 ? -24.605 16.214 9.753 1.00 82.88 98 LEU A N 1
ATOM 797 C CA . LEU A 1 98 ? -24.835 15.481 8.513 1.00 82.88 98 LEU A CA 1
ATOM 798 C C . LEU A 1 98 ? -26.337 15.273 8.349 1.00 82.88 98 LEU A C 1
ATOM 800 O O . LEU A 1 98 ? -27.023 14.906 9.304 1.00 82.88 98 LEU A O 1
ATOM 804 N N . ILE A 1 99 ? -26.839 15.550 7.151 1.00 82.56 99 ILE A N 1
ATOM 805 C CA . ILE A 1 99 ? -28.238 15.319 6.801 1.00 82.56 99 ILE A CA 1
ATOM 806 C C . ILE A 1 99 ? -28.358 13.862 6.366 1.00 82.56 99 ILE A C 1
ATOM 808 O O . ILE A 1 99 ? -27.647 13.437 5.459 1.00 82.56 99 ILE A O 1
ATOM 812 N N . ASP A 1 100 ? -29.250 13.115 7.012 1.00 77.50 100 ASP A N 1
ATOM 813 C CA . ASP A 1 100 ? -29.589 11.758 6.593 1.00 77.50 100 ASP A CA 1
ATOM 814 C C . ASP A 1 100 ? -30.401 11.814 5.293 1.00 77.50 100 ASP A C 1
ATOM 816 O O . ASP A 1 100 ? -31.499 12.375 5.244 1.00 77.50 100 ASP A O 1
ATOM 820 N N . THR A 1 101 ? -29.826 11.268 4.227 1.00 84.44 101 THR A N 1
ATOM 821 C CA . THR A 1 101 ? -30.420 11.211 2.890 1.00 84.44 101 THR A CA 1
ATOM 822 C C . THR A 1 101 ? -31.261 9.947 2.653 1.00 84.44 101 THR A C 1
ATOM 824 O O . THR A 1 101 ? -31.782 9.778 1.552 1.00 84.44 101 THR A O 1
ATOM 827 N N . LEU A 1 102 ? -31.469 9.101 3.679 1.00 79.25 102 LEU A N 1
ATOM 828 C CA . LEU A 1 102 ? -32.248 7.845 3.656 1.00 79.25 102 LEU A CA 1
ATOM 829 C C . LEU A 1 102 ? -31.740 6.777 2.669 1.00 79.25 102 LEU A C 1
ATOM 831 O O . LEU A 1 102 ? -32.401 5.768 2.430 1.00 79.25 102 LEU A O 1
ATOM 835 N N . ASP A 1 103 ? -30.550 6.971 2.115 1.00 82.12 103 ASP A N 1
ATOM 836 C CA . ASP A 1 103 ? -29.792 6.015 1.305 1.00 82.12 103 ASP A CA 1
ATOM 837 C C . ASP A 1 103 ? -28.824 5.168 2.156 1.00 82.12 103 ASP A C 1
ATOM 839 O O . ASP A 1 103 ? -28.039 4.387 1.619 1.00 82.12 103 ASP A O 1
ATOM 843 N N . TYR A 1 104 ? -28.898 5.310 3.487 1.00 72.50 104 TYR A N 1
ATOM 844 C CA . TYR A 1 104 ? -28.097 4.601 4.489 1.00 72.50 104 TYR A CA 1
ATOM 845 C C . TYR A 1 104 ? -26.557 4.646 4.309 1.00 72.50 104 TYR A C 1
ATOM 847 O O . TYR A 1 104 ? -25.887 3.660 4.634 1.00 72.50 104 TYR A O 1
ATOM 855 N N . PRO A 1 105 ? -25.932 5.740 3.826 1.00 77.56 105 PRO A N 1
ATOM 856 C CA . PRO A 1 105 ? -24.486 5.867 3.850 1.00 77.56 105 PRO A CA 1
ATOM 857 C C . PRO A 1 105 ? -24.021 6.036 5.294 1.00 77.56 105 PRO A C 1
ATOM 859 O O . PRO A 1 105 ? -24.497 6.895 6.036 1.00 77.56 105 PRO A O 1
ATOM 862 N N . GLU A 1 106 ? -23.041 5.234 5.691 1.00 76.50 106 GLU A N 1
ATOM 863 C CA . GLU A 1 106 ? -22.403 5.427 6.981 1.00 76.50 106 GLU A CA 1
ATOM 864 C C . GLU A 1 106 ? -21.357 6.540 6.872 1.00 76.50 106 GLU A C 1
ATOM 866 O O . GLU A 1 106 ? -20.412 6.457 6.079 1.00 76.50 106 GLU A O 1
ATOM 871 N N . PHE A 1 107 ? -21.529 7.587 7.675 1.00 81.31 107 PHE A N 1
ATOM 872 C CA . PHE A 1 107 ? -20.586 8.690 7.786 1.00 81.31 107 PHE A CA 1
ATOM 873 C C . PHE A 1 107 ? -20.085 8.790 9.222 1.00 81.31 107 PHE A C 1
ATOM 875 O O . PHE A 1 107 ? -20.846 9.046 10.153 1.00 81.31 107 PHE A O 1
ATOM 882 N N . SER A 1 108 ? -18.786 8.584 9.394 1.00 83.38 108 SER A N 1
ATOM 883 C CA . SER A 1 108 ? -18.080 8.785 10.657 1.00 83.38 108 SER A CA 1
ATOM 884 C C . SER A 1 108 ? -16.593 8.936 10.379 1.00 83.38 108 SER A C 1
ATOM 886 O O . SER A 1 108 ? -16.095 8.465 9.349 1.00 83.38 108 SER A O 1
ATOM 888 N N . ILE A 1 109 ? -15.847 9.506 11.324 1.00 86.31 109 ILE A N 1
ATOM 889 C CA . ILE A 1 109 ? -14.386 9.550 11.225 1.00 86.31 109 ILE A CA 1
ATOM 890 C C . ILE A 1 109 ? -13.779 8.149 11.045 1.00 86.31 109 ILE A C 1
ATOM 892 O O . ILE A 1 109 ? -12.766 7.996 10.368 1.00 86.31 109 ILE A O 1
ATOM 896 N N . GLY A 1 110 ? -14.404 7.110 11.612 1.00 86.81 110 GLY A N 1
ATOM 897 C CA . GLY A 1 110 ? -13.978 5.721 11.435 1.00 86.81 110 GLY A CA 1
ATOM 898 C C . GLY A 1 110 ? -14.131 5.247 9.989 1.00 86.81 110 GLY A C 1
ATOM 899 O O . GLY A 1 110 ? -13.189 4.690 9.425 1.00 86.81 110 GLY A O 1
ATOM 900 N N . VAL A 1 111 ? -15.282 5.519 9.367 1.00 87.50 111 VAL A N 1
ATOM 901 C CA . VAL A 1 111 ? -15.522 5.200 7.949 1.00 87.50 111 VAL A CA 1
ATOM 902 C C . VAL A 1 111 ? -14.559 5.974 7.049 1.00 87.50 111 VAL A C 1
ATOM 904 O O . VAL A 1 111 ? -13.982 5.397 6.128 1.00 87.50 111 VAL A O 1
ATOM 907 N N . GLU A 1 112 ? -14.313 7.253 7.328 1.00 90.75 112 GLU A N 1
ATOM 908 C CA . GLU A 1 112 ? -13.377 8.045 6.528 1.00 90.75 112 GLU A CA 1
ATOM 909 C C . GLU A 1 112 ? -11.928 7.570 6.686 1.00 90.75 112 GLU A C 1
ATOM 911 O O . GLU A 1 112 ? -11.219 7.446 5.687 1.00 90.75 112 GLU A O 1
ATOM 916 N N . LYS A 1 113 ? -11.489 7.191 7.895 1.00 92.44 113 LYS A N 1
ATOM 917 C CA . LYS A 1 113 ? -10.182 6.539 8.098 1.00 92.44 113 LYS A CA 1
ATOM 918 C C . LYS A 1 113 ? -10.057 5.246 7.294 1.00 92.44 113 LYS A C 1
ATOM 920 O O . LYS A 1 113 ? -9.005 5.009 6.700 1.00 92.44 113 LYS A O 1
ATOM 925 N N . LEU A 1 114 ? -11.126 4.451 7.209 1.00 93.25 114 LEU A N 1
ATOM 926 C CA . LEU A 1 114 ? -11.161 3.258 6.363 1.00 93.25 114 LEU A CA 1
ATOM 927 C C . LEU A 1 114 ? -11.032 3.623 4.877 1.00 93.25 114 LEU A C 1
ATOM 929 O O . LEU A 1 114 ? -10.199 3.067 4.167 1.00 93.25 114 LEU A O 1
ATOM 933 N N . ARG A 1 115 ? -11.799 4.604 4.387 1.00 94.75 115 ARG A N 1
ATOM 934 C CA . ARG A 1 115 ? -11.678 5.081 2.996 1.00 94.75 115 ARG A CA 1
ATOM 935 C C . ARG A 1 115 ? -10.269 5.606 2.701 1.00 94.75 115 ARG A C 1
ATOM 937 O O . ARG A 1 115 ? -9.731 5.342 1.625 1.00 94.75 115 ARG A O 1
ATOM 944 N N . PHE A 1 116 ? -9.655 6.328 3.640 1.00 96.06 116 PHE A N 1
ATOM 945 C CA . PHE A 1 116 ? -8.290 6.835 3.501 1.00 96.06 116 PHE A CA 1
ATOM 946 C C . PHE A 1 116 ? -7.242 5.725 3.510 1.00 96.06 116 PHE A C 1
ATOM 948 O O . PHE A 1 116 ? -6.323 5.786 2.692 1.00 96.06 116 PHE A O 1
ATOM 955 N N . SER A 1 117 ? -7.384 4.703 4.358 1.00 97.19 117 SER A N 1
ATOM 956 C CA . SER A 1 117 ? -6.459 3.568 4.372 1.00 97.19 117 SER A CA 1
ATOM 957 C C . SER A 1 117 ? -6.487 2.810 3.045 1.00 97.19 117 SER A C 1
ATOM 959 O O . SER A 1 117 ? -5.429 2.566 2.465 1.00 97.19 117 SER A O 1
ATOM 961 N N . PHE A 1 118 ? -7.676 2.554 2.486 1.00 95.31 118 PHE A N 1
ATOM 962 C CA . PHE A 1 118 ? -7.809 1.958 1.156 1.00 95.31 118 PHE A CA 1
ATOM 963 C C . PHE A 1 118 ? -7.239 2.855 0.057 1.00 95.31 118 PHE A C 1
ATOM 965 O O . PHE A 1 118 ? -6.494 2.375 -0.795 1.00 95.31 118 PHE A O 1
ATOM 972 N N . ARG A 1 119 ? -7.531 4.163 0.067 1.00 96.38 119 ARG A N 1
ATOM 973 C CA . ARG A 1 119 ? -6.979 5.102 -0.925 1.00 96.38 119 ARG A CA 1
ATOM 974 C C . ARG A 1 119 ? -5.448 5.119 -0.892 1.00 96.38 119 ARG A C 1
ATOM 976 O O . ARG A 1 119 ? -4.826 5.111 -1.952 1.00 96.38 119 ARG A O 1
ATOM 983 N N . ALA A 1 120 ? -4.850 5.115 0.298 1.00 96.94 120 ALA A N 1
ATOM 984 C CA . ALA A 1 120 ? -3.402 5.027 0.463 1.00 96.94 120 ALA A CA 1
ATOM 985 C C . ALA A 1 120 ? -2.857 3.683 -0.052 1.00 96.94 120 ALA A C 1
ATOM 987 O O . ALA A 1 120 ? -1.889 3.672 -0.811 1.00 96.94 120 ALA A O 1
ATOM 988 N N . ALA A 1 121 ? -3.518 2.567 0.272 1.00 95.06 121 ALA A N 1
ATOM 989 C CA . ALA A 1 121 ? -3.140 1.238 -0.205 1.00 95.06 121 ALA A CA 1
ATOM 990 C C . ALA A 1 121 ? -3.188 1.117 -1.741 1.00 95.06 121 ALA A C 1
ATOM 992 O O . ALA A 1 121 ? -2.241 0.619 -2.344 1.00 95.06 121 ALA A O 1
ATOM 993 N N . TYR A 1 122 ? -4.235 1.627 -2.398 1.00 93.44 122 TYR A N 1
ATOM 994 C CA . TYR A 1 122 ? -4.302 1.657 -3.864 1.00 93.44 122 TYR A CA 1
ATOM 995 C C . TYR A 1 122 ? -3.253 2.597 -4.470 1.00 93.44 122 TYR A C 1
ATOM 997 O O . TYR A 1 122 ? -2.610 2.242 -5.456 1.00 93.44 122 TYR A O 1
ATOM 1005 N N . GLY A 1 123 ? -3.013 3.758 -3.852 1.00 93.81 123 GLY A N 1
ATOM 1006 C CA . GLY A 1 123 ? -1.975 4.696 -4.291 1.00 93.81 123 GLY A CA 1
ATOM 1007 C C . GLY A 1 123 ? -0.555 4.117 -4.229 1.00 93.81 123 GLY A C 1
ATOM 1008 O O . GLY A 1 123 ? 0.283 4.455 -5.069 1.00 93.81 123 GLY A O 1
ATOM 1009 N N . LEU A 1 124 ? -0.282 3.204 -3.288 1.00 95.56 124 LEU A N 1
ATOM 1010 C CA . LEU A 1 124 ? 0.988 2.473 -3.231 1.00 95.56 124 LEU A CA 1
ATOM 1011 C C . LEU A 1 124 ? 1.231 1.636 -4.489 1.00 95.56 124 LEU A C 1
ATOM 1013 O O . LEU A 1 124 ? 2.375 1.526 -4.918 1.00 95.56 124 LEU A O 1
ATOM 1017 N N . LEU A 1 125 ? 0.190 1.076 -5.111 1.00 93.38 125 LEU A N 1
ATOM 1018 C CA . LEU A 1 125 ? 0.341 0.253 -6.313 1.00 93.38 125 LEU A CA 1
ATOM 1019 C C . LEU A 1 125 ? 0.825 1.072 -7.517 1.00 93.38 125 LEU A C 1
ATOM 1021 O O . LEU A 1 125 ? 1.689 0.622 -8.273 1.00 93.38 125 LEU A O 1
ATOM 1025 N N . ASP A 1 126 ? 0.330 2.299 -7.673 1.00 92.12 126 ASP A N 1
ATOM 1026 C CA . ASP A 1 126 ? 0.817 3.212 -8.711 1.00 92.12 126 ASP A CA 1
ATOM 1027 C C . ASP A 1 126 ? 2.224 3.736 -8.394 1.00 92.12 126 ASP A C 1
ATOM 1029 O O . ASP A 1 126 ? 3.065 3.848 -9.289 1.00 92.12 126 ASP A O 1
ATOM 1033 N N . LYS A 1 127 ? 2.548 3.969 -7.116 1.00 94.00 127 LYS A N 1
ATOM 1034 C CA . LYS A 1 127 ? 3.926 4.295 -6.705 1.00 94.00 127 LYS A CA 1
ATOM 1035 C C . LYS A 1 127 ? 4.890 3.141 -6.942 1.00 94.00 127 LYS A C 1
ATOM 1037 O O . LYS A 1 127 ? 6.018 3.385 -7.359 1.00 94.00 127 LYS A O 1
ATOM 1042 N N . LEU A 1 128 ? 4.454 1.895 -6.752 1.00 94.12 128 LEU A N 1
ATOM 1043 C CA . LEU A 1 128 ? 5.227 0.714 -7.132 1.00 94.12 128 LEU A CA 1
ATOM 1044 C C . LEU A 1 128 ? 5.484 0.703 -8.640 1.00 94.12 128 LEU A C 1
ATOM 1046 O O . LEU A 1 128 ? 6.612 0.455 -9.050 1.00 94.12 128 LEU A O 1
ATOM 1050 N N . ALA A 1 129 ? 4.497 1.044 -9.471 1.00 93.31 129 ALA A N 1
ATOM 1051 C CA . ALA A 1 129 ? 4.716 1.199 -10.908 1.00 93.31 129 ALA A CA 1
ATOM 1052 C C . ALA A 1 129 ? 5.754 2.293 -11.225 1.00 93.31 129 ALA A C 1
ATOM 1054 O O . ALA A 1 129 ? 6.622 2.083 -12.074 1.00 93.31 129 ALA A O 1
ATOM 1055 N N . GLY A 1 130 ? 5.706 3.422 -10.509 1.00 93.56 130 GLY A N 1
ATOM 1056 C CA . GLY A 1 130 ? 6.712 4.490 -10.556 1.00 93.56 130 GLY A CA 1
ATOM 1057 C C . GLY A 1 130 ? 8.116 3.988 -10.230 1.00 93.56 130 GLY A C 1
ATOM 1058 O O . GLY A 1 130 ? 9.043 4.163 -11.021 1.00 93.56 130 GLY A O 1
ATOM 1059 N N . PHE A 1 131 ? 8.251 3.281 -9.110 1.00 93.31 131 PHE A N 1
ATOM 1060 C CA . PHE A 1 131 ? 9.502 2.657 -8.702 1.00 93.31 131 PHE A CA 1
ATOM 1061 C C . PHE A 1 131 ? 10.014 1.659 -9.749 1.00 93.31 131 PHE A C 1
ATOM 1063 O O . PHE A 1 131 ? 11.185 1.714 -10.108 1.00 93.31 131 PHE A O 1
ATOM 1070 N N . LEU A 1 132 ? 9.153 0.791 -10.292 1.00 92.81 132 LEU A N 1
ATOM 1071 C CA . LEU A 1 132 ? 9.523 -0.176 -11.333 1.00 92.81 132 LEU A CA 1
ATOM 1072 C C . LEU A 1 132 ? 9.972 0.513 -12.628 1.00 92.81 132 LEU A C 1
ATOM 1074 O O . LEU A 1 132 ? 10.914 0.042 -13.264 1.00 92.81 132 LEU A O 1
ATOM 1078 N N . ASN A 1 133 ? 9.340 1.629 -13.006 1.00 92.62 133 ASN A N 1
ATOM 1079 C CA . ASN A 1 133 ? 9.742 2.434 -14.161 1.00 92.62 133 ASN A CA 1
ATOM 1080 C C . ASN A 1 133 ? 11.180 2.940 -14.016 1.00 92.62 133 ASN A C 1
ATOM 1082 O O . ASN A 1 133 ? 11.969 2.820 -14.953 1.00 92.62 133 ASN A O 1
ATOM 1086 N N . THR A 1 134 ? 11.525 3.458 -12.836 1.00 90.62 134 THR A N 1
ATOM 1087 C CA . THR A 1 134 ? 12.882 3.923 -12.537 1.00 90.62 134 THR A CA 1
ATOM 1088 C C . THR A 1 134 ? 13.861 2.753 -12.409 1.00 90.62 134 THR A C 1
ATOM 1090 O O . THR A 1 134 ? 14.901 2.756 -13.057 1.00 90.62 134 THR A O 1
ATOM 1093 N N . TYR A 1 135 ? 13.505 1.711 -11.653 1.00 90.81 135 TYR A N 1
ATOM 1094 C CA . TYR A 1 135 ? 14.360 0.551 -11.379 1.00 9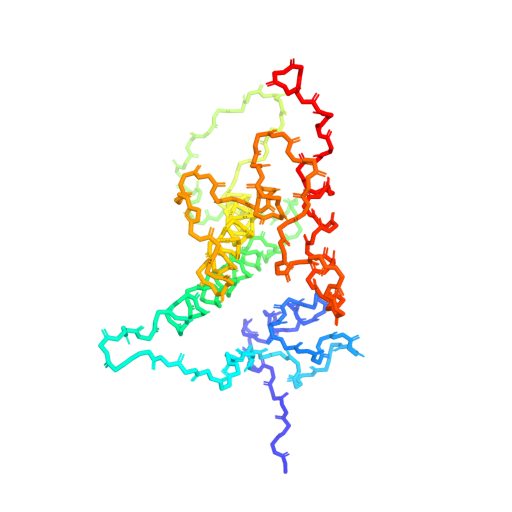0.81 135 TYR A CA 1
ATOM 1095 C C . TYR A 1 135 ? 14.734 -0.235 -12.639 1.00 90.81 135 TYR A C 1
ATOM 1097 O O . TYR A 1 135 ? 15.884 -0.635 -12.807 1.00 90.81 135 TYR A O 1
ATOM 1105 N N . PHE A 1 136 ? 13.782 -0.431 -13.554 1.00 90.62 136 PHE A N 1
ATOM 1106 C CA . PHE A 1 136 ? 14.027 -1.105 -14.831 1.00 90.62 136 PHE A CA 1
ATOM 1107 C C . PHE A 1 136 ? 14.399 -0.159 -15.972 1.00 90.62 136 PHE A C 1
ATOM 1109 O O . PHE A 1 136 ? 14.545 -0.630 -17.098 1.00 90.62 136 PHE A O 1
ATOM 1116 N N . LYS A 1 137 ? 14.567 1.144 -15.697 1.00 90.00 137 LYS A N 1
ATOM 1117 C CA . LYS A 1 137 ? 14.929 2.165 -16.693 1.00 90.00 137 LYS A CA 1
ATOM 1118 C C . LYS A 1 137 ? 14.025 2.113 -17.929 1.00 90.00 137 LYS A C 1
ATOM 1120 O O . LYS A 1 137 ? 14.485 2.088 -19.062 1.00 90.00 137 LYS A O 1
ATOM 1125 N N . LEU A 1 138 ? 12.715 2.057 -17.693 1.00 89.56 138 LEU A N 1
ATOM 1126 C CA . LEU A 1 138 ? 11.710 1.960 -18.757 1.00 89.56 138 LEU A CA 1
ATOM 1127 C C . LEU A 1 138 ? 11.405 3.318 -19.415 1.00 89.56 138 LEU A C 1
ATOM 1129 O O . LEU A 1 138 ? 10.682 3.348 -20.408 1.00 89.56 138 LEU A O 1
ATOM 1133 N N . GLU A 1 139 ? 11.913 4.419 -18.845 1.00 87.88 139 GLU A N 1
ATOM 1134 C CA . GLU A 1 139 ? 11.851 5.794 -19.378 1.00 87.88 139 GLU A CA 1
ATOM 1135 C C . GLU A 1 139 ? 10.441 6.290 -19.737 1.00 87.88 139 GLU A C 1
ATOM 1137 O O . GLU A 1 139 ? 10.237 7.161 -20.585 1.00 87.88 139 GLU A O 1
ATOM 1142 N N . ARG A 1 140 ? 9.423 5.763 -19.055 1.00 86.38 140 ARG A N 1
ATOM 1143 C CA . ARG A 1 140 ? 8.037 6.157 -19.307 1.00 86.38 140 ARG A CA 1
ATOM 1144 C C . ARG A 1 140 ? 7.728 7.476 -18.634 1.00 86.38 140 ARG A C 1
ATOM 1146 O O . ARG A 1 140 ? 8.209 7.767 -17.536 1.00 86.38 140 ARG A O 1
ATOM 1153 N N . ARG A 1 141 ? 6.854 8.251 -19.275 1.00 84.00 141 ARG A N 1
ATOM 1154 C CA . ARG A 1 141 ? 6.388 9.528 -18.732 1.00 84.00 141 ARG A CA 1
ATOM 1155 C C . ARG A 1 141 ? 5.605 9.289 -17.435 1.00 84.00 141 ARG A C 1
ATOM 1157 O O . ARG A 1 141 ? 4.730 8.425 -17.438 1.00 84.00 141 ARG A O 1
ATOM 1164 N N . PRO A 1 142 ? 5.834 10.066 -16.360 1.00 77.19 142 PRO A N 1
ATOM 1165 C CA . PRO A 1 142 ? 5.177 9.850 -15.067 1.00 77.19 142 PRO A CA 1
ATOM 1166 C C . PRO A 1 142 ? 3.644 9.791 -15.130 1.00 77.19 142 PRO A C 1
ATOM 1168 O O . PRO A 1 142 ? 3.027 9.003 -14.429 1.00 77.19 142 PRO A O 1
ATOM 1171 N N . ASN A 1 143 ? 3.023 10.564 -16.025 1.00 77.06 143 ASN A N 1
ATOM 1172 C CA . ASN A 1 143 ? 1.570 10.579 -16.231 1.00 77.06 143 ASN A CA 1
ATOM 1173 C C . ASN A 1 143 ? 1.006 9.323 -16.925 1.00 77.06 143 ASN A C 1
ATOM 1175 O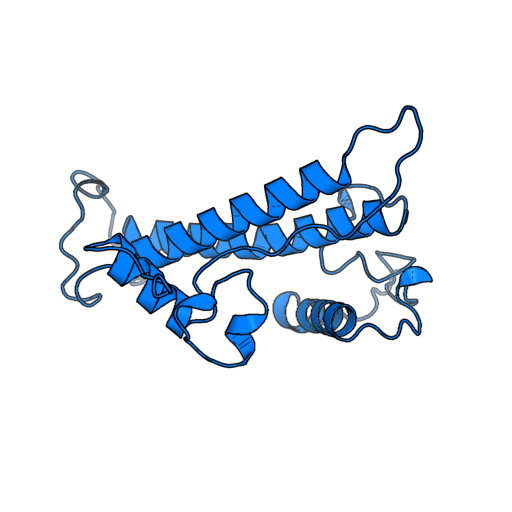 O . ASN A 1 143 ? -0.208 9.175 -17.030 1.00 77.06 143 ASN A O 1
ATOM 1179 N N . GLN A 1 144 ? 1.870 8.445 -17.430 1.00 73.06 144 GLN A N 1
ATOM 1180 C CA . GLN A 1 144 ? 1.516 7.178 -18.076 1.00 73.06 144 GLN A CA 1
ATOM 1181 C C . GLN A 1 144 ? 1.935 5.966 -17.234 1.00 73.06 144 GLN A C 1
ATOM 1183 O O . GLN A 1 144 ? 1.696 4.822 -17.629 1.00 73.06 144 GLN A O 1
ATOM 1188 N N . VAL A 1 145 ? 2.571 6.205 -16.085 1.00 82.81 145 VAL A N 1
ATOM 1189 C CA . VAL A 1 145 ? 3.037 5.158 -15.184 1.00 82.81 145 VAL A CA 1
ATOM 1190 C C . VAL A 1 145 ? 1.985 4.937 -14.110 1.00 82.81 145 VAL A C 1
ATOM 1192 O O . VAL A 1 145 ? 1.831 5.726 -13.188 1.00 82.81 145 VAL A O 1
ATOM 1195 N N . GLY A 1 146 ? 1.264 3.835 -14.257 1.00 88.19 146 GLY A N 1
ATOM 1196 C CA . GLY A 1 146 ? 0.381 3.286 -13.238 1.00 88.19 146 GLY A CA 1
ATOM 1197 C C . GLY A 1 146 ? 0.469 1.769 -13.259 1.00 88.19 146 GLY A C 1
ATOM 1198 O O . GLY A 1 146 ? 1.026 1.192 -14.206 1.00 88.19 146 GLY A O 1
ATOM 1199 N N . LEU A 1 147 ? -0.105 1.121 -12.244 1.00 89.81 147 LEU A N 1
ATOM 1200 C CA . LEU A 1 147 ? -0.003 -0.330 -12.049 1.00 89.81 147 LEU A CA 1
ATOM 1201 C C . LEU A 1 147 ? -0.396 -1.115 -13.302 1.00 89.81 147 LEU A C 1
ATOM 1203 O O . LEU A 1 147 ? 0.181 -2.150 -13.593 1.00 89.81 147 LEU A O 1
ATOM 1207 N N . ARG A 1 148 ? -1.357 -0.619 -14.077 1.00 86.62 148 ARG A N 1
ATOM 1208 C CA . ARG A 1 148 ? -1.818 -1.284 -15.298 1.00 86.62 148 ARG A CA 1
ATOM 1209 C C . ARG A 1 148 ? -0.886 -1.122 -16.490 1.00 86.62 148 ARG A C 1
ATOM 1211 O O . ARG A 1 148 ? -0.728 -2.037 -17.290 1.00 86.62 148 ARG A O 1
ATOM 1218 N N . GLY A 1 149 ? -0.360 0.085 -16.670 1.00 85.75 149 GLY A N 1
ATOM 1219 C CA . GLY A 1 149 ? 0.382 0.450 -17.872 1.00 85.75 149 GLY A CA 1
ATOM 1220 C C . GLY A 1 149 ? 1.799 -0.103 -17.860 1.00 85.75 149 GLY A C 1
ATOM 1221 O O . GLY A 1 149 ? 2.312 -0.452 -18.921 1.00 85.75 149 GLY A O 1
ATOM 1222 N N . ILE A 1 150 ? 2.407 -0.209 -16.671 1.00 90.94 150 ILE A N 1
ATOM 1223 C CA . ILE A 1 150 ? 3.843 -0.461 -16.484 1.00 90.94 150 ILE A CA 1
ATOM 1224 C C . ILE A 1 150 ? 4.358 -1.743 -17.147 1.00 90.94 150 ILE A C 1
ATOM 1226 O O . ILE A 1 150 ? 5.527 -1.823 -17.496 1.00 90.94 150 ILE A O 1
ATOM 1230 N N . TRP A 1 151 ? 3.499 -2.723 -17.399 1.00 90.69 151 TRP A N 1
ATOM 1231 C CA . TRP A 1 151 ? 3.909 -4.022 -17.933 1.00 90.69 151 TRP A CA 1
ATOM 1232 C C . TRP A 1 151 ? 4.203 -4.019 -19.429 1.00 90.69 151 TRP A C 1
ATOM 1234 O O . TRP A 1 151 ? 4.971 -4.855 -19.890 1.00 90.69 151 TRP A O 1
ATOM 1244 N N . TYR A 1 152 ? 3.637 -3.076 -20.184 1.00 88.75 152 TYR A N 1
ATOM 1245 C CA . TYR A 1 152 ? 3.606 -3.132 -21.650 1.00 88.75 152 TYR A CA 1
ATOM 1246 C C . TYR A 1 152 ? 4.509 -2.099 -22.305 1.00 88.75 152 TYR A C 1
ATOM 1248 O O . TYR A 1 152 ? 4.590 -0.978 -21.811 1.00 88.75 152 TYR A O 1
ATOM 1256 N N . THR A 1 153 ? 5.131 -2.440 -23.431 1.00 84.94 153 THR A N 1
ATOM 1257 C CA . THR A 1 153 ? 5.948 -1.503 -24.222 1.00 84.94 153 THR A CA 1
ATOM 1258 C C . THR A 1 153 ? 5.113 -0.318 -24.710 1.00 84.94 153 THR A C 1
ATOM 1260 O O . THR A 1 153 ? 5.520 0.830 -24.549 1.00 84.94 153 THR A O 1
ATOM 1263 N N . ASP A 1 154 ? 3.911 -0.593 -25.224 1.00 80.31 154 ASP A N 1
ATOM 1264 C CA . ASP A 1 154 ? 2.905 0.423 -25.529 1.00 80.31 154 ASP A CA 1
ATOM 1265 C C . ASP A 1 154 ? 1.801 0.400 -24.462 1.00 80.31 154 ASP A C 1
ATOM 1267 O O . ASP A 1 154 ? 1.070 -0.581 -24.307 1.00 80.31 154 ASP A O 1
ATOM 1271 N N . THR A 1 155 ? 1.666 1.501 -23.721 1.00 73.12 155 THR A N 1
ATOM 1272 C CA . THR A 1 155 ? 0.659 1.643 -22.658 1.00 73.12 155 THR A CA 1
ATOM 1273 C C . THR A 1 155 ? -0.778 1.751 -23.182 1.00 73.12 155 THR A C 1
ATOM 1275 O O . THR A 1 155 ? -1.714 1.483 -22.415 1.00 73.12 155 THR A O 1
ATOM 1278 N N . ARG A 1 156 ? -0.957 2.126 -24.459 1.00 71.88 156 ARG A N 1
ATOM 1279 C CA . ARG A 1 156 ? -2.248 2.251 -25.150 1.00 71.88 156 ARG A CA 1
ATOM 1280 C C . ARG A 1 156 ? -2.702 0.911 -25.711 1.00 71.88 156 ARG A C 1
ATOM 1282 O O . ARG A 1 156 ? -3.780 0.460 -25.334 1.00 71.88 156 ARG A O 1
ATOM 1289 N N . CYS A 1 157 ? -1.868 0.273 -26.533 1.00 71.00 157 CYS A N 1
ATOM 1290 C CA . CYS A 1 157 ? -2.227 -0.985 -27.193 1.00 71.00 157 CYS A CA 1
ATOM 1291 C C . CYS A 1 157 ? -2.139 -2.193 -26.266 1.00 71.00 157 CYS A C 1
ATOM 1293 O O . CYS A 1 157 ? -3.017 -3.046 -26.298 1.00 71.00 157 CYS A O 1
ATOM 1295 N N . ARG A 1 158 ? -1.153 -2.211 -25.356 1.00 77.00 158 ARG A N 1
ATOM 1296 C CA . ARG A 1 158 ? -0.971 -3.276 -24.352 1.00 77.00 158 ARG A CA 1
ATOM 1297 C C . ARG A 1 158 ? -0.842 -4.678 -24.951 1.00 77.00 158 ARG A C 1
ATOM 1299 O O . ARG A 1 158 ? -1.262 -5.660 -24.351 1.00 77.00 158 ARG A O 1
ATOM 1306 N N . ASP A 1 159 ? -0.214 -4.751 -26.117 1.00 75.12 159 ASP A N 1
ATOM 1307 C CA . ASP A 1 159 ? -0.072 -5.998 -26.871 1.00 75.12 159 ASP A CA 1
ATOM 1308 C C . ASP A 1 159 ? 1.185 -6.780 -26.487 1.00 75.12 159 ASP A C 1
ATOM 1310 O O . ASP A 1 159 ? 1.190 -8.009 -26.494 1.00 75.12 159 ASP A O 1
ATOM 1314 N N . THR A 1 160 ? 2.250 -6.064 -26.121 1.00 84.44 160 THR A N 1
ATOM 1315 C CA . THR A 1 160 ? 3.575 -6.647 -25.896 1.00 84.44 160 THR A CA 1
ATOM 1316 C C . THR A 1 160 ? 4.097 -6.254 -24.524 1.00 84.44 160 THR A C 1
ATOM 1318 O O . THR A 1 160 ? 4.145 -5.065 -24.190 1.00 84.44 160 THR A O 1
ATOM 1321 N N . LEU A 1 161 ? 4.507 -7.248 -23.733 1.00 88.06 161 LEU A N 1
ATOM 1322 C CA . LEU A 1 161 ? 5.194 -7.020 -22.463 1.00 88.06 161 LEU A CA 1
ATOM 1323 C C . LEU A 1 161 ? 6.545 -6.339 -22.709 1.00 88.06 161 LEU A C 1
ATOM 1325 O O . LEU A 1 161 ? 7.241 -6.637 -23.675 1.00 88.06 161 LEU A O 1
ATOM 1329 N N . ALA A 1 162 ? 6.928 -5.423 -21.824 1.00 88.31 162 ALA A N 1
ATOM 1330 C CA . ALA A 1 162 ? 8.239 -4.800 -21.907 1.00 88.31 162 ALA A CA 1
ATOM 1331 C C . ALA A 1 162 ? 9.338 -5.816 -21.572 1.00 88.31 162 ALA A C 1
ATOM 1333 O O . ALA A 1 162 ? 9.190 -6.637 -20.662 1.00 88.31 162 ALA A O 1
ATOM 1334 N N . SER A 1 163 ? 10.464 -5.703 -22.280 1.00 87.19 163 SER A N 1
ATOM 1335 C CA . SER A 1 163 ? 11.601 -6.631 -22.208 1.00 87.19 163 SER A CA 1
ATOM 1336 C C . SER A 1 163 ? 12.040 -7.008 -20.777 1.00 87.19 163 SER A C 1
ATOM 1338 O O . SER A 1 163 ? 12.281 -8.189 -20.539 1.00 87.19 163 SER A O 1
ATOM 1340 N N . PRO A 1 164 ? 12.074 -6.096 -19.777 1.00 89.81 164 PRO A N 1
ATOM 1341 C CA . PRO A 1 164 ? 12.461 -6.472 -18.411 1.00 89.81 164 PRO A CA 1
ATOM 1342 C C . PRO A 1 164 ? 11.500 -7.429 -17.691 1.00 89.81 164 PRO A C 1
ATOM 1344 O O . PRO A 1 164 ? 11.898 -8.027 -16.686 1.00 89.81 164 PRO A O 1
ATOM 1347 N N . PHE A 1 165 ? 10.254 -7.550 -18.154 1.00 91.25 165 PHE A N 1
ATOM 1348 C CA . PHE A 1 165 ? 9.222 -8.411 -17.569 1.00 91.25 165 PHE A CA 1
ATOM 1349 C C . PHE A 1 165 ? 9.056 -9.727 -18.325 1.00 91.25 165 PHE A C 1
ATOM 1351 O O . PHE A 1 165 ? 8.703 -10.744 -17.723 1.00 91.25 165 PHE A O 1
ATOM 1358 N N . GLU A 1 166 ? 9.322 -9.713 -19.629 1.00 88.50 166 GLU A N 1
ATOM 1359 C CA . GLU A 1 166 ? 9.202 -10.881 -20.490 1.00 88.50 166 GLU A CA 1
ATOM 1360 C C . GLU A 1 166 ? 10.142 -12.006 -20.029 1.00 88.50 166 GLU A C 1
ATOM 1362 O O . GLU A 1 166 ? 11.325 -11.794 -19.769 1.00 88.50 166 GLU A O 1
ATOM 1367 N N . ASN A 1 167 ? 9.598 -13.218 -19.870 1.00 86.44 167 ASN A N 1
ATOM 1368 C CA . ASN A 1 167 ? 10.322 -14.426 -19.451 1.00 86.44 167 ASN A CA 1
ATOM 1369 C C . ASN A 1 167 ? 11.133 -14.313 -18.144 1.00 86.44 167 ASN A C 1
ATOM 1371 O O . ASN A 1 167 ? 11.914 -15.209 -17.816 1.00 86.44 167 ASN A O 1
ATOM 1375 N N . ARG A 1 168 ? 10.913 -13.273 -17.328 1.00 89.69 168 ARG A N 1
ATOM 1376 C CA . ARG A 1 168 ? 11.639 -13.109 -16.067 1.00 89.69 168 ARG A CA 1
ATOM 1377 C C . ARG A 1 168 ? 11.193 -14.169 -15.046 1.00 89.69 168 ARG A C 1
ATOM 1379 O O . ARG A 1 168 ? 9.986 -14.293 -14.790 1.00 89.69 168 ARG A O 1
ATOM 1386 N N . PRO A 1 169 ? 12.113 -14.917 -14.409 1.00 92.56 169 PRO A N 1
ATOM 1387 C CA . PRO A 1 169 ? 11.774 -15.908 -13.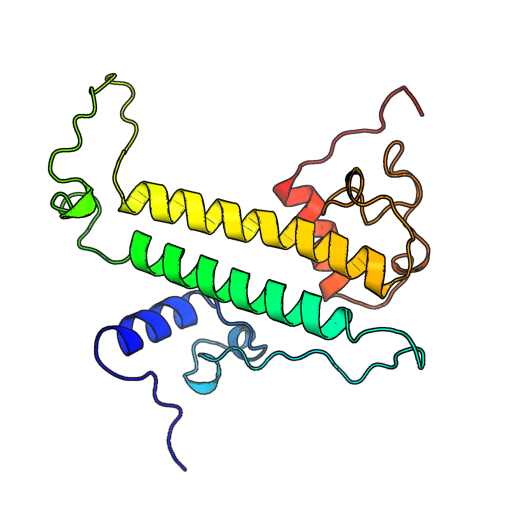388 1.00 92.56 169 PRO A CA 1
ATOM 1388 C C . PRO A 1 169 ? 11.566 -15.238 -12.017 1.00 92.56 169 PRO A C 1
ATOM 1390 O O . PRO A 1 169 ? 12.297 -15.491 -11.067 1.00 92.56 169 PRO A O 1
ATOM 1393 N N . ASN A 1 170 ? 10.584 -14.338 -11.911 1.00 92.38 170 ASN A N 1
ATOM 1394 C CA . ASN A 1 170 ? 10.239 -13.660 -10.658 1.00 92.38 170 ASN A CA 1
ATOM 1395 C C . ASN A 1 170 ? 8.745 -13.836 -10.351 1.00 92.38 170 ASN A C 1
ATOM 1397 O O . ASN A 1 170 ? 7.896 -13.185 -10.959 1.00 92.38 170 ASN A O 1
ATOM 1401 N N . LEU A 1 171 ? 8.436 -14.727 -9.403 1.00 91.19 171 LEU A N 1
ATOM 1402 C CA . LEU A 1 171 ? 7.060 -15.060 -9.026 1.00 91.19 171 LEU A CA 1
ATOM 1403 C C . LEU A 1 171 ? 6.315 -13.873 -8.411 1.00 91.19 171 LEU A C 1
ATOM 1405 O O . LEU A 1 171 ? 5.165 -13.641 -8.767 1.00 91.19 171 LEU A O 1
ATOM 1409 N N . ALA A 1 172 ? 6.969 -13.088 -7.551 1.00 90.06 172 ALA A N 1
ATOM 1410 C CA . ALA A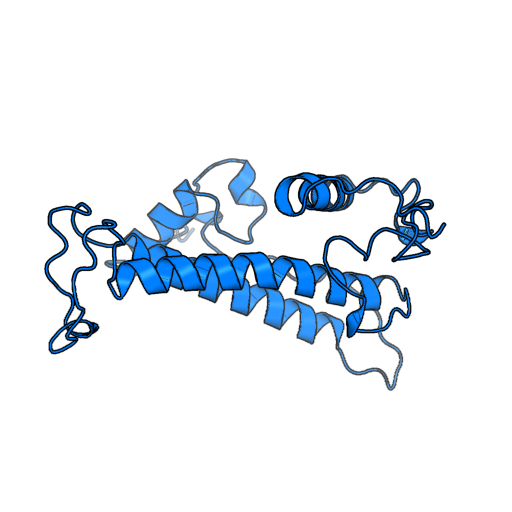 1 172 ? 6.349 -11.923 -6.922 1.00 90.06 172 ALA A CA 1
ATOM 1411 C C . ALA A 1 172 ? 5.965 -10.858 -7.962 1.00 90.06 172 ALA A C 1
ATOM 1413 O O . ALA A 1 172 ? 4.869 -10.306 -7.917 1.00 90.06 172 ALA A O 1
ATOM 1414 N N . LEU A 1 173 ? 6.833 -10.625 -8.952 1.00 92.19 173 LEU A N 1
ATOM 1415 C CA . LEU A 1 173 ? 6.570 -9.677 -10.035 1.00 92.19 173 LEU A CA 1
ATOM 1416 C C . LEU A 1 173 ? 5.427 -10.146 -10.947 1.00 92.19 173 LEU A C 1
ATOM 1418 O O . LEU A 1 173 ? 4.597 -9.339 -11.354 1.00 92.19 173 LEU A O 1
ATOM 1422 N N . ARG A 1 174 ? 5.341 -11.456 -11.218 1.00 91.75 174 ARG A N 1
ATOM 1423 C CA . ARG A 1 174 ? 4.196 -12.050 -11.928 1.00 91.75 174 ARG A CA 1
ATOM 1424 C C . ARG A 1 174 ? 2.909 -11.932 -11.114 1.00 91.75 174 ARG A C 1
ATOM 1426 O O . ARG A 1 174 ? 1.872 -11.623 -11.684 1.00 91.75 174 ARG A O 1
ATOM 1433 N N . GLY A 1 175 ? 2.972 -12.138 -9.800 1.00 92.12 175 GLY A N 1
ATOM 1434 C CA . GLY A 1 175 ? 1.839 -11.921 -8.900 1.00 92.12 175 GLY A CA 1
ATOM 1435 C C . GLY A 1 175 ? 1.332 -10.480 -8.964 1.00 92.12 175 GLY A C 1
ATOM 1436 O O . GLY A 1 175 ? 0.137 -10.261 -9.125 1.00 92.12 175 GLY A O 1
ATOM 1437 N N . LEU A 1 176 ? 2.241 -9.500 -8.947 1.00 92.38 176 LEU A N 1
ATOM 1438 C CA . LEU A 1 176 ? 1.894 -8.083 -9.088 1.00 92.38 176 LEU A CA 1
ATOM 1439 C C . LEU A 1 176 ? 1.284 -7.756 -10.466 1.00 92.38 176 LEU A C 1
ATOM 1441 O O . LEU A 1 176 ? 0.352 -6.957 -10.551 1.00 92.38 176 LEU A O 1
ATOM 1445 N N . TYR A 1 177 ? 1.761 -8.399 -11.536 1.00 91.88 177 TYR A N 1
ATOM 1446 C CA . TYR A 1 177 ? 1.144 -8.313 -12.863 1.00 91.88 177 TYR A CA 1
ATOM 1447 C C . TYR A 1 177 ? -0.293 -8.844 -12.856 1.00 91.88 177 TYR A C 1
ATOM 1449 O O . TYR A 1 177 ? -1.200 -8.145 -13.307 1.00 91.88 177 TYR A O 1
ATOM 1457 N N . TRP A 1 178 ? -0.525 -10.030 -12.289 1.00 90.31 178 TRP A N 1
ATOM 1458 C CA . TRP A 1 178 ? -1.866 -10.613 -12.177 1.00 90.31 178 TRP A CA 1
ATOM 1459 C C . TRP A 1 178 ? -2.810 -9.760 -11.330 1.00 90.31 178 TRP A C 1
ATOM 1461 O O . TRP A 1 178 ? -3.942 -9.509 -11.743 1.00 90.31 178 TRP A O 1
ATOM 1471 N N . LEU A 1 179 ? -2.316 -9.224 -10.213 1.00 91.38 179 LEU A N 1
ATOM 1472 C CA . LEU A 1 179 ? -3.064 -8.312 -9.349 1.00 91.38 179 LEU A CA 1
ATOM 1473 C C . LEU A 1 179 ? -3.564 -7.074 -10.109 1.00 91.38 179 LEU A C 1
ATOM 1475 O O . LEU A 1 179 ? -4.647 -6.564 -9.829 1.00 91.38 179 LEU A O 1
ATOM 1479 N N . SER A 1 180 ? -2.812 -6.606 -11.111 1.00 90.12 180 SER A N 1
ATOM 1480 C CA . SER A 1 180 ? -3.237 -5.468 -11.930 1.00 90.12 180 SER A CA 1
ATOM 1481 C C . SER A 1 180 ? -4.512 -5.743 -12.736 1.00 90.12 180 SER A C 1
ATOM 1483 O O . SER A 1 180 ? -5.286 -4.815 -12.969 1.00 90.12 180 SER A O 1
ATOM 1485 N N . PHE A 1 181 ? -4.768 -6.997 -13.126 1.00 87.25 181 PHE A N 1
ATOM 1486 C CA . PHE A 1 181 ? -6.011 -7.378 -13.801 1.00 87.25 181 PHE A CA 1
ATOM 1487 C C . PHE A 1 181 ? -7.168 -7.538 -12.831 1.00 87.25 181 PHE A C 1
ATOM 1489 O O . PHE A 1 181 ? -8.283 -7.163 -13.176 1.00 87.25 181 PHE A O 1
ATOM 1496 N N . ASP A 1 182 ? -6.895 -8.072 -11.643 1.00 87.38 182 ASP A N 1
ATOM 1497 C CA . ASP A 1 182 ? -7.910 -8.297 -10.617 1.00 87.38 182 ASP A CA 1
ATOM 1498 C C . ASP A 1 182 ? -8.478 -6.963 -10.109 1.00 87.38 182 ASP A C 1
ATOM 1500 O O . ASP A 1 182 ? -9.685 -6.740 -10.110 1.00 87.38 182 ASP A O 1
ATOM 1504 N N . ILE A 1 183 ? -7.596 -6.007 -9.801 1.00 85.62 183 ILE A N 1
ATOM 1505 C CA . ILE A 1 183 ? -7.993 -4.702 -9.257 1.00 85.62 183 ILE A CA 1
ATOM 1506 C C . ILE A 1 183 ? -8.572 -3.765 -10.329 1.00 85.62 183 ILE A C 1
ATOM 1508 O O . ILE A 1 183 ? -9.523 -3.032 -10.065 1.00 85.62 183 ILE A O 1
ATOM 1512 N N . LEU A 1 184 ? -7.980 -3.719 -11.530 1.00 80.50 184 LEU A N 1
ATOM 1513 C CA . LEU A 1 184 ? -8.304 -2.692 -12.540 1.00 80.50 184 LEU A CA 1
ATOM 1514 C C . LEU A 1 184 ? -9.125 -3.225 -13.722 1.00 80.50 184 LEU A C 1
ATOM 1516 O O . LEU A 1 184 ? -9.473 -2.455 -14.631 1.00 80.50 184 LEU A O 1
ATOM 1520 N N . GLY A 1 185 ? -9.412 -4.527 -13.723 1.00 74.19 185 GLY A N 1
ATOM 1521 C CA . GLY A 1 185 ? -10.162 -5.229 -14.753 1.00 74.19 185 GLY A CA 1
ATOM 1522 C C . GLY A 1 185 ? -9.433 -5.355 -16.095 1.00 74.19 185 GLY A C 1
ATOM 1523 O O . GLY A 1 185 ? -8.583 -4.543 -16.488 1.00 74.19 185 GLY A O 1
ATOM 1524 N N . HIS A 1 186 ? -9.843 -6.353 -16.877 1.00 65.62 186 HIS A N 1
ATOM 1525 C CA . HIS A 1 186 ? -9.451 -6.467 -18.277 1.00 65.62 186 HIS A CA 1
ATOM 1526 C C . HIS A 1 186 ? -10.261 -5.466 -19.119 1.00 65.62 186 HIS A C 1
ATOM 1528 O O . HIS A 1 186 ? -11.485 -5.497 -19.145 1.00 65.62 186 HIS A O 1
ATOM 1534 N N . LYS A 1 187 ? -9.585 -4.563 -19.832 1.00 58.72 187 LYS A N 1
ATOM 1535 C CA . LYS A 1 187 ? -10.188 -3.813 -20.946 1.00 58.72 187 LYS A CA 1
ATOM 1536 C C . LYS A 1 187 ? -9.565 -4.423 -22.181 1.00 58.72 187 LYS A C 1
ATOM 1538 O O . LYS A 1 187 ? -8.337 -4.493 -22.235 1.00 58.72 187 LYS A O 1
ATOM 1543 N N . GLY A 1 188 ? -10.413 -4.894 -23.090 1.00 55.28 188 GLY A N 1
ATOM 1544 C CA . GLY A 1 188 ? -9.980 -5.393 -24.387 1.00 55.28 188 GLY A CA 1
ATOM 1545 C C . GLY A 1 188 ? -9.143 -4.356 -25.133 1.00 55.28 188 GLY A C 1
ATOM 1546 O O . GLY A 1 188 ? -9.133 -3.172 -24.776 1.00 55.28 188 GLY A O 1
ATOM 1547 N N . ARG A 1 189 ? -8.425 -4.840 -26.147 1.00 54.12 189 ARG A N 1
ATOM 1548 C CA . ARG A 1 189 ? -7.682 -4.033 -27.118 1.00 54.12 189 ARG A CA 1
ATOM 1549 C C . ARG A 1 189 ? -8.545 -2.845 -27.551 1.00 54.12 189 ARG A C 1
ATOM 1551 O O . ARG A 1 189 ? -9.711 -3.041 -27.882 1.00 54.12 189 ARG A O 1
ATOM 1558 N N . SER A 1 190 ? -8.020 -1.622 -27.473 1.00 56.62 190 SER A N 1
ATOM 1559 C CA . SER A 1 190 ? -8.756 -0.475 -28.012 1.00 56.62 190 SER A CA 1
ATOM 1560 C C . SER A 1 190 ? -8.721 -0.542 -29.530 1.00 56.62 190 SER A C 1
ATOM 1562 O O . SER A 1 190 ? -7.637 -0.743 -30.066 1.00 56.62 190 SER A O 1
ATOM 1564 N N . ASP A 1 191 ? -9.837 -0.251 -30.197 1.00 56.94 191 ASP A N 1
ATOM 1565 C CA . ASP A 1 191 ? -9.964 -0.225 -31.669 1.00 56.94 191 ASP A CA 1
ATOM 1566 C C . ASP A 1 191 ? -9.040 0.798 -32.377 1.00 56.94 191 ASP A C 1
ATOM 1568 O O . ASP A 1 191 ? -9.053 0.934 -33.595 1.00 56.94 191 ASP A O 1
ATOM 1572 N N . LEU A 1 192 ? -8.266 1.567 -31.604 1.00 59.16 192 LEU A N 1
ATOM 1573 C CA . LEU A 1 192 ? -7.265 2.541 -32.055 1.00 59.16 192 LEU A CA 1
ATOM 1574 C C . LEU A 1 192 ? -5.846 1.941 -32.162 1.00 59.16 192 LEU A C 1
ATOM 1576 O O . LEU A 1 192 ? -4.881 2.688 -32.338 1.00 59.16 192 LEU A O 1
ATOM 1580 N N . CYS A 1 193 ? -5.749 0.618 -32.033 1.00 52.78 193 CYS A N 1
ATOM 1581 C CA . CYS A 1 193 ? -4.612 -0.234 -32.357 1.00 52.78 193 CYS A CA 1
ATOM 1582 C C . CYS A 1 193 ? -5.092 -1.246 -33.415 1.00 52.78 193 CYS A C 1
ATOM 1584 O O . CYS A 1 193 ? -4.286 -1.562 -34.307 1.00 52.78 193 CYS A O 1
#